Protein AF-A8N4V6-F1 (afdb_monomer)

Secondary structure (DSSP, 8-state):
------PPPEEPPPPPPPSB-S-TT-TT-BTTBPPBP-EE-TTTS--EESSHHHHHHHHHHHTTT---SEE-TTTSSPPP-HHHHHHHHHHHHHHHHHHHHS-HHHHTSTT--GGGSHHHHHHHH---GGGGG---PPTTTTTSTTHHHHHHHHHHHHHHHTPSSPPGGGTTHHHHHHHHHHH--PPTTSPP--HHHHHH-TTS--HHHHHHHHHHHHHHHHTS---HHHHHHHHHHHHHHHHHHHHTT--------

Sequence (257 aa):
MSTTSSSEPLVLPLPAQDTGCGYPLCPNEEEDEPVEAQFRCSVCKNESYCGLRCQKLDWKNHKWICSPLAIDSNTAFLKHDPEELEELTQVIRRWKEAFVKIPDSEKKKKGWKASSMPESQELLNFNIASGASYTRLPKDHTKRPFRLPITLIIRRFLSSMLLPPIPSALETVPDSICKLGEGARLPHGWGKMYGPKVVHKPADLSPGEYETVVDLIPIMFVEQDMEGELKEWGDRWLALSLARKMLWNDDGVVRGG

Structure (mmCIF, N/CA/C/O backbone):
data_AF-A8N4V6-F1
#
_entry.id   AF-A8N4V6-F1
#
loop_
_atom_site.group_PDB
_atom_site.id
_atom_site.type_symbol
_atom_site.label_atom_id
_atom_site.label_alt_id
_atom_site.label_comp_id
_atom_site.label_asym_id
_atom_site.label_entity_id
_atom_site.label_seq_id
_atom_site.pdbx_PDB_ins_code
_atom_site.Cartn_x
_atom_site.Cartn_y
_atom_site.Cartn_z
_atom_site.occupancy
_atom_site.B_iso_or_equiv
_atom_site.auth_seq_id
_atom_site.auth_comp_id
_atom_site.auth_asym_id
_atom_site.auth_atom_id
_atom_site.pdbx_PDB_model_num
ATOM 1 N N . MET A 1 1 ? -26.178 -0.703 -34.843 1.00 41.50 1 MET A N 1
ATOM 2 C CA . MET A 1 1 ? -24.824 -1.294 -34.821 1.00 41.50 1 MET A CA 1
ATOM 3 C C . MET A 1 1 ? -23.970 -0.402 -33.940 1.00 41.50 1 MET A C 1
ATOM 5 O O . MET A 1 1 ? -23.600 0.677 -34.377 1.00 4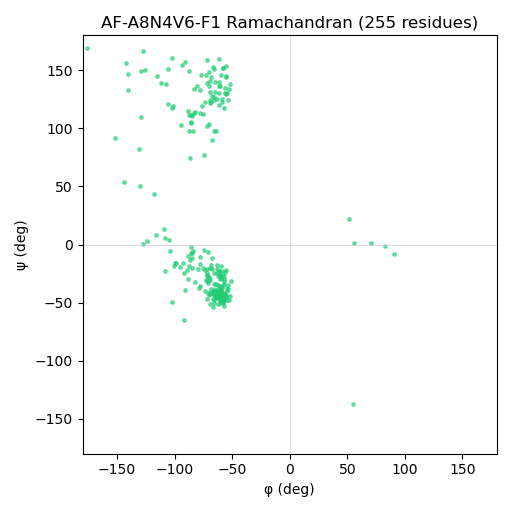1.50 1 MET A O 1
ATOM 9 N N . SER A 1 2 ? -23.776 -0.778 -32.676 1.00 42.09 2 SER A N 1
ATOM 10 C CA . SER A 1 2 ? -22.977 0.010 -31.732 1.00 42.09 2 SER A CA 1
ATOM 11 C C . SER A 1 2 ? -21.511 -0.364 -31.909 1.00 42.09 2 SER A C 1
ATOM 13 O O . SER A 1 2 ? -21.120 -1.491 -31.620 1.00 42.09 2 SER A O 1
ATOM 15 N N . THR A 1 3 ? -20.715 0.559 -32.436 1.00 39.59 3 THR A N 1
ATOM 16 C CA . THR A 1 3 ? -19.262 0.428 -32.535 1.00 39.59 3 THR A CA 1
ATOM 17 C C . THR A 1 3 ? -18.666 0.517 -31.133 1.00 39.59 3 THR A C 1
ATOM 19 O O . THR A 1 3 ? -18.584 1.601 -30.556 1.00 39.59 3 THR A O 1
ATOM 22 N N . THR A 1 4 ? -18.266 -0.617 -30.562 1.00 44.59 4 THR A N 1
ATOM 23 C CA . THR A 1 4 ? -17.396 -0.652 -29.384 1.00 44.59 4 THR A CA 1
ATOM 24 C C . THR A 1 4 ? -16.036 -0.097 -29.791 1.00 44.59 4 THR A C 1
ATOM 26 O O . THR A 1 4 ? -15.231 -0.791 -30.409 1.00 44.59 4 THR A O 1
ATOM 29 N N . SER A 1 5 ? -15.810 1.183 -29.498 1.00 49.81 5 SER A N 1
ATOM 30 C CA . SER A 1 5 ? -14.502 1.820 -29.608 1.00 49.81 5 SER A CA 1
ATOM 31 C C . SER A 1 5 ? -13.567 1.149 -28.604 1.00 49.81 5 SER A C 1
ATOM 33 O O . SER A 1 5 ? -13.604 1.460 -27.417 1.00 49.81 5 SER A O 1
ATOM 35 N N . SER A 1 6 ? -12.767 0.192 -29.072 1.00 50.81 6 SER A N 1
ATOM 36 C CA . SER A 1 6 ? -11.671 -0.394 -28.302 1.00 50.81 6 SER A CA 1
ATOM 37 C C . SER A 1 6 ? -10.611 0.686 -28.102 1.00 50.81 6 SER A C 1
ATOM 39 O O . SER A 1 6 ? -9.747 0.867 -28.955 1.00 50.81 6 SER A O 1
ATOM 41 N N . SER A 1 7 ? -10.711 1.453 -27.015 1.00 66.88 7 SER A N 1
ATOM 42 C CA . SER A 1 7 ? -9.657 2.384 -26.618 1.00 66.88 7 SER A CA 1
ATOM 43 C C . SER A 1 7 ? -8.388 1.586 -26.3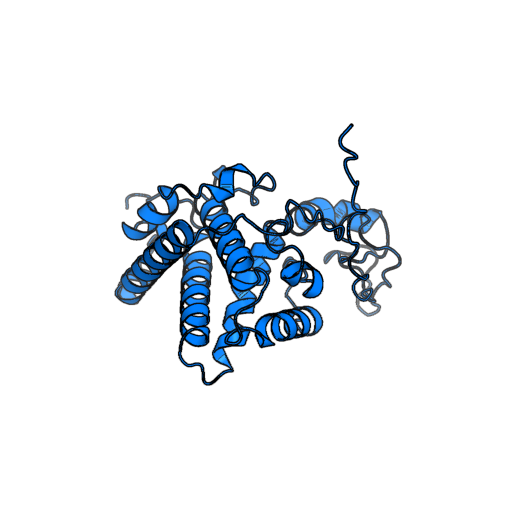35 1.00 66.88 7 SER A C 1
ATOM 45 O O . SER A 1 7 ? -8.396 0.695 -25.484 1.00 66.88 7 SER A O 1
ATOM 47 N N . GLU A 1 8 ? -7.325 1.878 -27.074 1.00 72.06 8 GLU A N 1
ATOM 48 C CA . GLU A 1 8 ? -6.008 1.280 -26.876 1.00 72.06 8 GLU A CA 1
ATOM 49 C C . GLU A 1 8 ? -5.539 1.517 -25.424 1.00 72.06 8 GLU A C 1
ATOM 51 O O . GLU A 1 8 ? -5.722 2.623 -24.902 1.00 72.06 8 GLU A O 1
ATOM 56 N N . PRO A 1 9 ? -5.004 0.495 -24.727 1.00 77.19 9 PRO A N 1
ATOM 57 C CA . PRO A 1 9 ? -4.611 0.634 -23.330 1.00 77.19 9 PRO A CA 1
ATOM 58 C C . PRO A 1 9 ? -3.467 1.641 -23.195 1.00 77.19 9 PRO A C 1
ATOM 60 O O . PRO A 1 9 ? -2.454 1.551 -23.890 1.00 77.19 9 PRO A O 1
ATOM 63 N N . LEU A 1 10 ? -3.610 2.586 -22.265 1.00 85.75 10 LEU A N 1
ATOM 64 C CA . LEU A 1 10 ? -2.569 3.564 -21.971 1.00 85.75 10 LEU A CA 1
ATOM 65 C C . LEU A 1 10 ? -1.350 2.841 -21.375 1.00 85.75 10 LEU A C 1
ATOM 67 O O . LEU A 1 10 ? -1.461 2.096 -20.399 1.00 85.75 10 LEU A O 1
ATOM 71 N N . VAL A 1 11 ? -0.172 3.065 -21.953 1.00 87.88 11 VAL A N 1
ATOM 72 C CA . VAL A 1 11 ? 1.089 2.507 -21.453 1.00 87.88 11 VAL A CA 1
ATOM 73 C C . VAL A 1 11 ? 1.883 3.620 -20.784 1.00 87.88 11 VAL A C 1
ATOM 75 O O . VAL A 1 11 ? 2.216 4.619 -21.416 1.00 87.88 11 VAL A O 1
ATOM 78 N N . LEU A 1 12 ? 2.183 3.443 -19.498 1.00 90.94 12 LEU A N 1
ATOM 79 C CA . LEU A 1 12 ? 3.029 4.376 -18.759 1.00 90.94 12 LEU A CA 1
ATOM 80 C C . LEU A 1 12 ? 4.462 4.382 -19.304 1.00 90.94 12 LEU A C 1
ATOM 82 O O . LEU A 1 12 ? 4.933 3.342 -19.784 1.00 90.94 12 LEU A O 1
ATOM 86 N N . PRO A 1 13 ? 5.183 5.512 -19.182 1.00 92.44 13 PRO A N 1
ATOM 87 C CA . PRO A 1 13 ? 6.606 5.536 -19.481 1.00 92.44 13 PRO A CA 1
ATOM 88 C C . PRO A 1 13 ? 7.353 4.484 -18.652 1.00 92.44 13 PRO A C 1
ATOM 90 O O . PRO A 1 13 ? 6.913 4.055 -17.583 1.00 92.44 13 PRO A O 1
ATOM 93 N N . LEU A 1 14 ? 8.489 4.024 -19.173 1.00 92.94 14 LEU A N 1
ATOM 94 C CA . LEU A 1 14 ? 9.316 3.078 -18.438 1.00 92.94 14 LEU A CA 1
ATOM 95 C C . LEU A 1 14 ? 10.004 3.799 -17.269 1.00 92.94 14 LEU A C 1
ATOM 97 O O . LEU A 1 14 ? 10.511 4.905 -17.467 1.00 92.94 14 LEU A O 1
ATOM 101 N N . PRO A 1 15 ? 10.089 3.176 -16.081 1.00 91.69 15 PRO A N 1
ATOM 102 C CA . PRO A 1 15 ? 10.919 3.696 -14.999 1.00 91.69 15 PRO A CA 1
ATOM 103 C C . PRO A 1 15 ? 12.390 3.728 -15.434 1.00 91.69 15 PRO A C 1
ATOM 105 O O . PRO A 1 15 ? 12.785 3.005 -16.357 1.00 91.69 15 PRO A O 1
ATOM 108 N N . ALA A 1 16 ? 13.223 4.528 -14.771 1.00 88.75 16 ALA A N 1
ATOM 109 C CA . ALA A 1 16 ? 14.669 4.473 -14.983 1.00 88.75 16 ALA A CA 1
ATOM 110 C C . ALA A 1 16 ? 15.189 3.039 -14.753 1.00 88.75 16 ALA A C 1
ATOM 112 O O . ALA A 1 16 ? 14.635 2.292 -13.948 1.00 88.75 16 ALA A O 1
ATOM 113 N N . GLN A 1 17 ? 16.194 2.619 -15.524 1.00 87.56 17 GLN A N 1
ATOM 114 C CA . GLN A 1 17 ? 16.820 1.315 -15.298 1.00 87.56 17 GLN A CA 1
ATOM 115 C C . GLN A 1 17 ? 17.767 1.445 -14.117 1.00 87.56 17 GLN A C 1
ATOM 117 O O . GLN A 1 17 ? 18.569 2.378 -14.091 1.00 87.56 17 GLN A O 1
ATOM 122 N N . ASP A 1 18 ? 17.702 0.510 -13.175 1.00 87.75 18 ASP A N 1
ATOM 123 C CA . ASP A 1 18 ? 18.726 0.448 -12.141 1.00 87.75 18 ASP A CA 1
ATOM 124 C C . ASP A 1 18 ? 20.047 0.024 -12.766 1.00 87.75 18 ASP A C 1
ATOM 126 O O . ASP A 1 18 ? 20.083 -0.814 -13.669 1.00 87.75 18 ASP A O 1
ATOM 130 N N . THR A 1 19 ? 21.140 0.573 -12.254 1.00 89.88 19 THR A N 1
ATOM 131 C CA . THR A 1 19 ? 22.476 0.169 -12.683 1.00 89.88 19 THR A CA 1
ATOM 132 C C . THR A 1 19 ? 22.844 -1.211 -12.144 1.00 89.88 19 THR A C 1
ATOM 134 O O . THR A 1 19 ? 23.550 -1.937 -12.826 1.00 89.88 19 THR A O 1
ATOM 137 N N . GLY A 1 20 ? 22.340 -1.610 -10.971 1.00 90.69 20 GLY A N 1
ATOM 138 C CA . GLY A 1 20 ? 22.669 -2.881 -10.318 1.00 90.69 20 GLY A CA 1
ATOM 139 C C . GLY A 1 20 ? 21.604 -3.972 -10.459 1.00 90.69 20 GLY A C 1
ATOM 140 O O . GLY A 1 20 ? 20.425 -3.706 -10.706 1.00 90.69 20 GLY A O 1
ATOM 141 N N . CYS A 1 21 ? 22.013 -5.226 -10.256 1.00 92.75 21 CYS A N 1
ATOM 142 C CA . CYS A 1 21 ? 21.097 -6.361 -10.163 1.00 92.75 21 CYS A CA 1
ATOM 143 C C . CYS A 1 21 ? 20.194 -6.265 -8.919 1.00 92.75 21 CYS A C 1
ATOM 145 O O . CYS A 1 21 ? 20.671 -6.259 -7.794 1.00 92.75 21 CYS A O 1
ATOM 147 N N . GLY A 1 22 ? 18.876 -6.300 -9.111 1.00 91.00 22 GLY A N 1
ATOM 148 C CA . GLY A 1 22 ? 17.879 -6.217 -8.040 1.00 91.00 22 GLY A CA 1
ATOM 149 C C . GLY A 1 22 ? 17.722 -7.478 -7.186 1.00 91.00 22 GLY A C 1
ATOM 150 O O . GLY A 1 22 ? 16.976 -7.459 -6.211 1.00 91.00 22 GLY A O 1
ATOM 151 N N . TYR A 1 23 ? 18.403 -8.584 -7.519 1.00 92.81 23 TYR A N 1
ATOM 152 C CA . TYR A 1 23 ? 18.405 -9.777 -6.666 1.00 92.81 23 TYR A CA 1
ATOM 153 C C . TYR A 1 23 ? 19.445 -9.620 -5.542 1.00 92.81 23 TYR A C 1
ATOM 155 O O . TYR A 1 23 ? 20.631 -9.658 -5.860 1.00 92.81 23 TYR A O 1
ATOM 163 N N . PRO A 1 24 ? 19.050 -9.543 -4.252 1.00 88.44 24 PRO A N 1
ATOM 164 C CA . PRO A 1 24 ? 19.969 -9.188 -3.157 1.00 88.44 24 PRO A CA 1
ATOM 165 C C . PRO A 1 24 ? 21.059 -10.222 -2.849 1.00 88.44 24 PRO A C 1
ATOM 167 O O . PRO A 1 24 ? 21.938 -9.968 -2.039 1.00 88.44 24 PRO A O 1
ATOM 170 N N . LEU A 1 25 ? 20.946 -11.429 -3.407 1.00 90.62 25 LEU A N 1
ATOM 171 C CA . LEU A 1 25 ? 21.927 -12.507 -3.258 1.00 90.62 25 LEU A CA 1
ATOM 172 C C . LEU A 1 25 ? 22.503 -12.856 -4.633 1.00 90.62 25 LEU A C 1
ATOM 174 O O . LEU A 1 25 ? 22.555 -14.029 -5.019 1.00 90.62 25 LEU A O 1
ATOM 178 N N . CYS A 1 26 ? 22.823 -11.827 -5.421 1.00 92.56 26 CYS A N 1
ATOM 179 C CA . CYS A 1 26 ? 23.315 -11.978 -6.778 1.00 92.56 26 CYS A CA 1
ATOM 180 C C . CYS A 1 26 ? 24.583 -12.853 -6.775 1.00 92.56 26 CYS A C 1
ATOM 182 O O . CYS A 1 26 ? 25.591 -12.467 -6.200 1.00 92.56 26 CYS A O 1
ATOM 18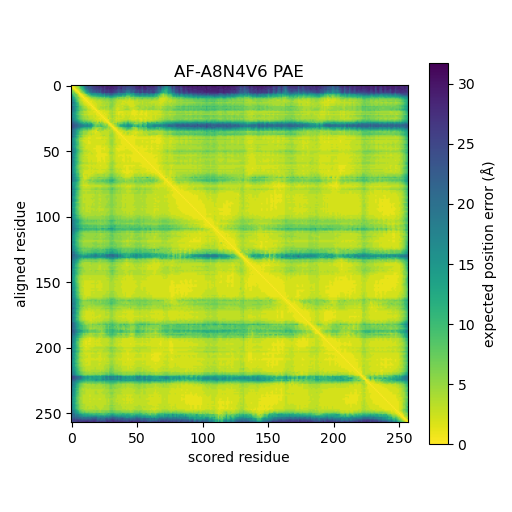4 N N . PRO A 1 27 ? 24.581 -14.029 -7.433 1.00 91.12 27 PRO A N 1
ATOM 185 C CA . PRO A 1 27 ? 25.732 -14.934 -7.420 1.00 91.12 27 PRO A CA 1
ATOM 186 C C . PRO A 1 27 ? 26.923 -14.415 -8.236 1.00 91.12 27 PRO A C 1
ATOM 188 O O . PRO A 1 27 ? 27.953 -15.077 -8.269 1.00 91.12 27 PRO A O 1
ATOM 191 N N . ASN A 1 28 ? 26.738 -13.304 -8.949 1.00 88.19 28 ASN A N 1
ATOM 192 C CA . ASN A 1 28 ? 27.765 -12.662 -9.756 1.00 88.19 28 ASN A CA 1
ATOM 193 C C . ASN A 1 28 ? 28.322 -11.407 -9.064 1.00 88.19 28 ASN A C 1
ATOM 195 O O . ASN A 1 28 ? 29.190 -10.766 -9.635 1.00 88.19 28 ASN A O 1
ATOM 199 N N . GLU A 1 29 ? 27.758 -11.003 -7.921 1.00 84.56 29 GLU A N 1
ATOM 200 C CA . GLU A 1 29 ? 28.219 -9.834 -7.172 1.00 84.56 29 GLU A CA 1
ATOM 201 C C . GLU A 1 29 ? 29.473 -10.222 -6.394 1.00 84.56 29 GLU A C 1
ATOM 203 O O . GLU A 1 29 ? 29.437 -11.101 -5.531 1.00 84.56 29 GLU A O 1
ATOM 208 N N . GLU A 1 30 ? 30.591 -9.619 -6.784 1.00 83.00 30 GLU A N 1
ATOM 209 C CA . GLU A 1 30 ? 31.878 -9.729 -6.104 1.00 83.00 30 GLU A CA 1
ATOM 210 C C . GLU A 1 30 ? 32.013 -8.553 -5.123 1.00 83.00 30 GLU A C 1
ATOM 212 O O . GLU A 1 30 ? 31.360 -7.525 -5.305 1.00 83.00 30 GLU A O 1
ATOM 217 N N . GLU A 1 31 ? 32.815 -8.705 -4.061 1.00 72.38 31 GLU A N 1
ATOM 218 C CA . GLU A 1 31 ? 32.799 -7.821 -2.876 1.00 72.38 31 GLU A CA 1
ATOM 219 C C . GLU A 1 31 ? 32.987 -6.317 -3.179 1.00 72.38 31 GLU A C 1
ATOM 221 O O . GLU A 1 31 ? 32.514 -5.497 -2.393 1.00 72.38 31 GLU A O 1
ATOM 226 N N . ASP A 1 32 ? 33.576 -5.952 -4.326 1.00 73.31 32 ASP A N 1
ATOM 227 C CA . ASP A 1 32 ? 33.896 -4.563 -4.689 1.00 73.31 32 ASP A CA 1
ATOM 228 C C . ASP A 1 32 ? 33.364 -4.096 -6.064 1.00 73.31 32 ASP A C 1
ATOM 230 O O . ASP A 1 32 ? 33.571 -2.936 -6.432 1.00 73.31 32 ASP A O 1
ATOM 234 N N . GLU A 1 33 ? 32.651 -4.937 -6.827 1.00 78.69 33 GLU A N 1
ATOM 235 C CA . GLU A 1 33 ? 32.154 -4.569 -8.165 1.00 78.69 33 GLU A CA 1
ATOM 236 C C . GLU A 1 33 ? 30.651 -4.858 -8.336 1.00 78.69 33 GLU A C 1
ATOM 238 O O . GLU A 1 33 ? 30.234 -6.019 -8.427 1.00 78.69 33 GLU A O 1
ATOM 243 N N . PRO A 1 34 ? 29.796 -3.815 -8.417 1.00 79.88 34 PRO A N 1
ATOM 244 C CA . PRO A 1 34 ? 28.372 -4.013 -8.635 1.00 79.88 34 PRO A CA 1
ATOM 245 C C . PRO A 1 34 ? 28.126 -4.563 -10.041 1.00 79.88 34 PRO A C 1
ATOM 247 O O . PRO A 1 34 ? 28.544 -3.985 -11.044 1.00 79.88 34 PRO A O 1
ATOM 250 N N . VAL A 1 35 ? 27.380 -5.663 -10.126 1.00 90.19 35 VAL A N 1
ATOM 251 C CA . VAL A 1 35 ? 27.038 -6.263 -11.420 1.00 90.19 35 VAL A CA 1
ATOM 252 C C . VAL A 1 35 ? 26.000 -5.416 -12.130 1.00 90.19 35 VAL A C 1
ATOM 254 O O . VAL A 1 35 ? 24.879 -5.250 -11.634 1.00 90.19 35 VAL A O 1
ATOM 257 N N . GLU A 1 36 ? 26.343 -4.974 -13.336 1.00 92.81 36 GLU A N 1
ATOM 258 C CA . GLU A 1 36 ? 25.434 -4.198 -14.163 1.00 92.81 36 GLU A CA 1
ATOM 259 C C . GLU A 1 36 ? 24.158 -4.982 -14.513 1.00 92.81 36 GLU A C 1
ATOM 261 O O . GLU A 1 36 ? 24.185 -6.128 -14.983 1.00 92.81 36 GLU A O 1
ATOM 266 N N . ALA A 1 37 ? 23.002 -4.357 -14.299 1.00 93.62 37 ALA A N 1
ATOM 267 C CA . ALA A 1 37 ? 21.728 -4.905 -14.732 1.00 93.62 37 ALA A CA 1
ATOM 268 C C . ALA A 1 37 ? 21.536 -4.734 -16.244 1.00 93.62 37 ALA A C 1
ATOM 270 O O . ALA A 1 37 ? 21.423 -3.627 -16.764 1.00 93.62 37 ALA A O 1
ATOM 271 N N . GLN A 1 38 ? 21.399 -5.858 -16.944 1.00 93.81 38 GLN A N 1
ATOM 272 C CA . GLN A 1 38 ? 21.221 -5.907 -18.398 1.00 93.81 38 GLN A CA 1
ATOM 273 C C . GLN A 1 38 ? 19.758 -6.111 -18.815 1.00 93.81 38 GLN A C 1
ATOM 275 O O . GLN A 1 38 ? 19.387 -5.853 -19.959 1.00 93.81 38 GLN A O 1
ATOM 280 N N . PHE A 1 39 ? 18.910 -6.582 -17.899 1.00 94.19 39 PHE A N 1
ATOM 281 C CA . PHE A 1 39 ? 17.537 -6.982 -18.188 1.00 94.19 39 PHE A CA 1
ATOM 282 C C . PHE A 1 39 ? 16.560 -6.330 -17.223 1.00 94.19 39 PHE A C 1
ATOM 284 O O . PHE A 1 39 ? 16.855 -6.145 -16.049 1.00 94.19 39 PHE A O 1
ATOM 291 N N . ARG A 1 40 ? 15.345 -6.072 -17.700 1.00 95.62 40 ARG A N 1
ATOM 292 C CA . ARG A 1 40 ? 14.211 -5.675 -16.861 1.00 95.62 40 ARG A CA 1
ATOM 293 C C . ARG A 1 40 ? 13.238 -6.828 -16.716 1.00 95.62 40 ARG A C 1
ATOM 295 O O . ARG A 1 40 ? 13.061 -7.617 -17.647 1.00 95.62 40 ARG A O 1
ATOM 302 N N . CYS A 1 41 ? 12.525 -6.872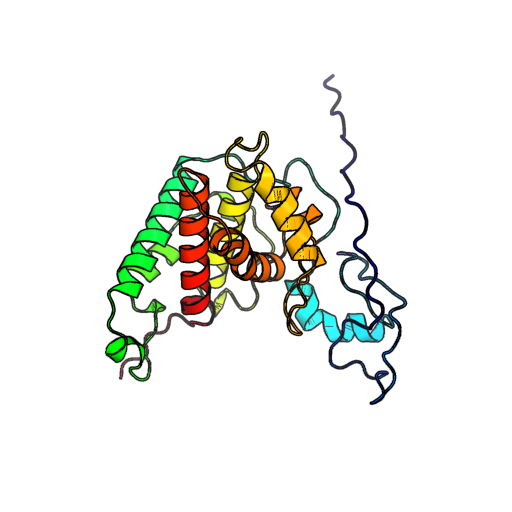 -15.595 1.00 96.12 41 CYS A N 1
ATOM 303 C CA . CYS A 1 41 ? 11.383 -7.762 -15.453 1.00 96.12 41 CYS A CA 1
ATOM 304 C C . CYS A 1 41 ? 10.403 -7.541 -16.612 1.00 96.12 41 CYS A C 1
ATOM 306 O O . CYS A 1 41 ? 9.931 -6.428 -16.844 1.00 96.12 41 CYS A O 1
ATOM 308 N N . SER A 1 42 ? 10.068 -8.604 -17.342 1.00 94.75 42 SER A N 1
ATOM 309 C CA . SER A 1 42 ? 9.208 -8.520 -18.525 1.00 94.75 42 SER A CA 1
ATOM 310 C C . SER A 1 42 ? 7.785 -8.042 -18.222 1.00 94.75 42 SER A C 1
ATOM 312 O O . SER A 1 42 ? 7.136 -7.532 -19.133 1.00 94.75 42 SER A O 1
ATOM 314 N N . VAL A 1 43 ? 7.331 -8.165 -16.970 1.00 94.75 43 VAL A N 1
ATOM 315 C CA . VAL A 1 43 ? 5.981 -7.797 -16.521 1.00 94.75 43 VAL A CA 1
ATOM 316 C C . VAL A 1 43 ? 5.931 -6.358 -16.008 1.00 94.75 43 VAL A C 1
ATOM 318 O O . VAL A 1 43 ? 5.257 -5.521 -16.602 1.00 94.75 43 VAL A O 1
ATOM 321 N N . CYS A 1 44 ? 6.632 -6.052 -14.911 1.00 94.94 44 CYS A N 1
ATOM 322 C CA . CYS A 1 44 ? 6.537 -4.735 -14.275 1.00 94.94 44 CYS A CA 1
ATOM 323 C C . CYS A 1 44 ? 7.502 -3.697 -14.847 1.00 94.94 44 CYS A C 1
ATOM 325 O O . CYS A 1 44 ? 7.313 -2.516 -14.590 1.00 94.94 44 CYS A O 1
ATOM 327 N N . LYS A 1 45 ? 8.557 -4.125 -15.558 1.00 95.06 45 LYS A N 1
ATOM 328 C CA . LYS A 1 45 ? 9.652 -3.284 -16.086 1.00 95.06 45 LYS A CA 1
ATOM 329 C C . LYS A 1 45 ? 10.398 -2.421 -15.052 1.00 95.06 45 LYS A C 1
ATOM 331 O O . LYS A 1 45 ? 11.314 -1.702 -15.446 1.00 95.06 45 LYS A O 1
ATOM 336 N N . ASN A 1 46 ? 10.020 -2.517 -13.776 1.00 92.94 46 ASN A N 1
ATOM 337 C CA . ASN A 1 46 ? 10.499 -1.699 -12.663 1.00 92.94 46 ASN A CA 1
ATOM 338 C C . ASN A 1 46 ? 11.647 -2.342 -11.879 1.00 92.94 46 ASN A C 1
ATOM 340 O O . ASN A 1 46 ? 12.344 -1.653 -11.156 1.00 92.94 46 ASN A O 1
ATOM 344 N N . GLU A 1 47 ? 11.829 -3.658 -12.003 1.00 93.56 47 GLU A N 1
ATOM 345 C CA . GLU A 1 47 ? 12.958 -4.362 -11.393 1.00 93.56 47 GLU A CA 1
ATOM 346 C C . GLU A 1 47 ? 13.961 -4.770 -12.467 1.00 93.56 47 GLU A C 1
ATOM 348 O O . GLU A 1 47 ? 13.561 -5.242 -13.543 1.00 93.56 47 GLU A O 1
ATOM 353 N N . SER A 1 48 ? 15.243 -4.598 -12.159 1.00 94.56 48 SER A N 1
ATOM 354 C CA . SER A 1 48 ? 16.354 -4.809 -13.087 1.00 94.56 48 SER A CA 1
ATOM 355 C C . SER A 1 48 ? 17.223 -5.976 -12.611 1.00 94.56 48 SER A C 1
ATOM 357 O O . SER A 1 48 ? 17.382 -6.200 -11.419 1.00 94.56 48 SER A O 1
ATOM 359 N N . TYR A 1 49 ? 17.778 -6.767 -13.524 1.00 95.19 49 TYR A N 1
ATOM 360 C CA . TYR A 1 49 ? 18.566 -7.960 -13.214 1.00 95.19 49 TYR A CA 1
ATOM 361 C C . TYR A 1 49 ? 19.759 -8.071 -14.163 1.00 95.19 49 TYR A C 1
ATOM 363 O O . TYR A 1 49 ? 19.645 -7.763 -15.350 1.00 95.19 49 TYR A O 1
ATOM 371 N N . CYS A 1 50 ? 20.884 -8.602 -13.682 1.00 95.75 50 CYS A N 1
ATOM 372 C CA . CYS A 1 50 ? 22.032 -8.921 -14.542 1.00 95.75 50 CYS A CA 1
ATOM 373 C C . CYS A 1 50 ? 21.754 -10.089 -15.506 1.00 95.75 50 CYS A C 1
ATOM 375 O O . CYS A 1 50 ? 22.438 -10.256 -16.508 1.00 95.75 50 CYS A O 1
ATOM 377 N N . GLY A 1 51 ? 20.721 -10.895 -15.240 1.00 95.50 51 GLY A N 1
ATOM 378 C CA . GLY A 1 51 ? 20.342 -12.008 -16.102 1.00 95.50 51 GLY A CA 1
ATOM 379 C C . GLY A 1 51 ? 19.081 -12.735 -15.652 1.00 95.50 51 GLY A C 1
ATOM 380 O O . GLY A 1 51 ? 18.598 -12.584 -14.527 1.00 95.50 51 GLY A O 1
ATOM 381 N N . LEU A 1 52 ? 18.580 -13.610 -16.528 1.00 95.75 52 LEU A N 1
ATOM 382 C CA . LEU A 1 52 ? 17.387 -14.427 -16.276 1.00 95.75 52 LEU A CA 1
ATOM 383 C C . LEU A 1 52 ? 17.537 -15.347 -15.049 1.00 95.75 52 LEU A C 1
ATOM 385 O O . LEU A 1 52 ? 16.548 -15.673 -14.393 1.00 95.75 52 LEU A O 1
ATOM 389 N N . ARG A 1 53 ? 18.767 -15.769 -14.719 1.00 96.25 53 ARG A N 1
ATOM 390 C CA . ARG A 1 53 ? 19.046 -16.573 -13.518 1.00 96.25 53 ARG A CA 1
ATOM 391 C C . ARG A 1 53 ? 18.647 -15.820 -12.246 1.00 96.25 53 ARG A C 1
ATOM 393 O O . ARG A 1 53 ? 17.903 -16.377 -11.444 1.00 96.25 53 ARG A O 1
ATOM 400 N N . CYS A 1 54 ? 19.078 -14.567 -12.093 1.00 96.50 54 CYS A N 1
ATOM 401 C CA . CYS A 1 54 ? 18.751 -13.738 -10.930 1.00 96.50 54 CYS A CA 1
ATOM 402 C C . CYS A 1 54 ? 17.255 -13.437 -10.850 1.00 96.50 54 CYS A C 1
ATOM 404 O O . CYS A 1 54 ? 16.666 -13.614 -9.789 1.00 96.50 54 CYS A O 1
ATOM 406 N N . GLN A 1 55 ? 16.610 -13.123 -11.978 1.00 96.00 55 GLN A N 1
ATOM 407 C CA . GLN A 1 55 ? 15.155 -12.939 -12.016 1.00 96.00 55 GLN A CA 1
ATOM 408 C C . GLN A 1 55 ? 14.400 -14.185 -11.514 1.00 96.00 55 GLN A C 1
ATOM 410 O O . GLN A 1 55 ? 13.452 -14.078 -10.737 1.00 96.00 55 GLN A O 1
ATOM 415 N N . LYS A 1 56 ? 14.815 -15.390 -11.934 1.00 96.44 56 LYS A N 1
ATOM 416 C CA . LYS A 1 56 ? 14.195 -16.652 -11.491 1.00 96.44 56 LYS A CA 1
ATOM 417 C C . LYS A 1 56 ? 14.411 -16.921 -10.001 1.00 96.44 56 LYS A C 1
ATOM 419 O O . LYS A 1 56 ? 13.495 -17.414 -9.344 1.00 96.44 56 LYS A O 1
ATOM 424 N N . LEU A 1 57 ? 15.604 -16.628 -9.481 1.00 95.62 57 LEU A N 1
ATOM 425 C CA . LEU A 1 57 ? 15.914 -16.781 -8.056 1.00 95.62 57 LEU A CA 1
ATOM 426 C C . LEU A 1 57 ? 15.087 -15.812 -7.203 1.00 95.62 57 LEU A C 1
ATOM 428 O O . LEU A 1 57 ? 14.515 -16.219 -6.189 1.00 95.62 57 LEU A O 1
ATOM 432 N N . ASP A 1 58 ? 14.953 -14.570 -7.664 1.00 95.31 58 ASP A N 1
ATOM 433 C CA . ASP A 1 58 ? 14.203 -13.522 -6.981 1.00 95.31 58 ASP A CA 1
ATOM 434 C C . ASP A 1 58 ? 12.678 -13.701 -7.076 1.00 95.31 58 ASP A C 1
ATOM 436 O O . ASP A 1 58 ? 11.933 -13.238 -6.214 1.00 95.31 58 ASP A O 1
ATOM 440 N N . TRP A 1 59 ? 12.178 -14.449 -8.068 1.00 95.38 59 TRP A N 1
ATOM 441 C CA . TRP A 1 59 ? 10.740 -14.606 -8.332 1.00 95.38 59 TRP A CA 1
ATOM 442 C C . TRP A 1 59 ? 9.902 -15.016 -7.111 1.00 95.38 59 TRP A C 1
ATOM 444 O O . TRP A 1 59 ? 8.742 -14.618 -6.987 1.00 95.38 59 TRP A O 1
ATOM 454 N N . LYS A 1 60 ? 10.476 -15.782 -6.171 1.00 92.88 60 LYS A N 1
ATOM 455 C CA . LYS A 1 60 ? 9.807 -16.167 -4.913 1.00 92.88 60 LYS A CA 1
ATOM 456 C C . LYS A 1 60 ? 9.338 -14.954 -4.095 1.00 92.88 60 LYS A C 1
ATOM 458 O O . LYS A 1 60 ? 8.308 -15.058 -3.420 1.00 92.88 60 LYS A O 1
ATOM 463 N N . ASN A 1 61 ? 10.071 -13.846 -4.184 1.00 92.12 61 ASN A N 1
ATOM 464 C CA . ASN A 1 61 ? 9.787 -12.570 -3.538 1.00 92.12 61 ASN A CA 1
ATOM 465 C C . ASN A 1 61 ? 9.183 -11.573 -4.534 1.00 92.12 61 ASN A C 1
ATOM 467 O O . ASN A 1 61 ? 8.105 -11.043 -4.269 1.00 92.12 61 ASN A O 1
ATOM 471 N N . HIS A 1 62 ? 9.805 -11.404 -5.707 1.00 94.19 62 HIS A N 1
ATOM 472 C CA . HIS A 1 62 ? 9.402 -10.411 -6.704 1.00 94.19 62 HIS A CA 1
ATOM 473 C C . HIS A 1 62 ? 7.933 -10.526 -7.119 1.00 94.19 62 HIS A C 1
ATOM 475 O O . HIS A 1 62 ? 7.256 -9.519 -7.288 1.00 94.19 62 HIS A O 1
ATOM 481 N N . LYS A 1 63 ? 7.386 -11.743 -7.227 1.00 94.62 63 LYS A N 1
ATOM 482 C CA . LYS A 1 63 ? 5.990 -11.949 -7.650 1.00 94.62 63 LYS A CA 1
ATOM 483 C C . LYS A 1 63 ? 4.949 -11.217 -6.792 1.00 94.62 63 LYS A C 1
ATOM 485 O O . LYS A 1 63 ? 3.850 -10.967 -7.273 1.00 94.62 63 LYS A O 1
ATOM 490 N N . TRP A 1 64 ? 5.276 -10.893 -5.538 1.00 94.69 64 TRP A N 1
ATOM 491 C CA . TRP A 1 64 ? 4.378 -10.180 -4.625 1.00 94.69 64 TRP A CA 1
ATOM 492 C C . TRP A 1 64 ? 4.437 -8.661 -4.788 1.00 94.69 64 TRP A C 1
ATOM 494 O O . TRP A 1 64 ? 3.485 -7.996 -4.400 1.00 94.69 64 TRP A O 1
ATOM 504 N N . ILE A 1 65 ? 5.514 -8.139 -5.380 1.00 93.75 65 ILE A N 1
ATOM 505 C CA . ILE A 1 65 ? 5.741 -6.715 -5.684 1.00 93.75 65 ILE A CA 1
ATOM 506 C C . ILE A 1 65 ? 5.650 -6.428 -7.197 1.00 93.75 65 ILE A C 1
ATOM 508 O O . ILE A 1 65 ? 5.952 -5.332 -7.663 1.00 93.75 65 ILE A O 1
ATOM 512 N N . CYS A 1 66 ? 5.277 -7.432 -7.995 1.00 94.75 66 CYS A N 1
ATOM 513 C CA . CYS A 1 66 ? 5.247 -7.358 -9.447 1.00 94.75 66 CYS A CA 1
ATOM 514 C C . CYS A 1 66 ? 3.817 -7.151 -9.950 1.00 94.75 66 CYS A C 1
ATOM 516 O O . CYS A 1 66 ? 2.951 -8.017 -9.792 1.00 94.75 66 CYS A O 1
ATOM 518 N N . SER A 1 67 ? 3.578 -6.036 -10.637 1.00 94.06 67 SER A N 1
ATOM 519 C CA . SER A 1 67 ? 2.368 -5.856 -11.443 1.00 94.06 67 SER A CA 1
ATOM 520 C C . SER A 1 67 ? 2.659 -5.087 -12.747 1.00 94.06 67 SER A C 1
ATOM 522 O O . SER A 1 67 ? 3.667 -4.377 -12.815 1.00 94.06 67 SER A O 1
ATOM 524 N N . PRO A 1 68 ? 1.840 -5.243 -13.806 1.00 93.62 68 PRO A N 1
ATOM 525 C CA . PRO A 1 68 ? 2.102 -4.648 -15.123 1.00 93.62 68 PRO A CA 1
ATOM 526 C C . PRO A 1 68 ? 2.039 -3.113 -15.143 1.00 93.62 68 PRO A C 1
ATOM 528 O O . PRO A 1 68 ? 1.275 -2.517 -14.381 1.00 93.62 68 PRO A O 1
ATOM 531 N N . LEU A 1 69 ? 2.779 -2.484 -16.068 1.00 93.00 69 LEU A N 1
ATOM 532 C CA . LEU A 1 69 ? 2.692 -1.036 -16.346 1.00 93.00 69 LEU A CA 1
ATOM 533 C C . LEU A 1 69 ? 1.513 -0.636 -17.236 1.00 93.00 69 LEU A C 1
ATOM 535 O O . LEU A 1 69 ? 1.121 0.526 -17.223 1.00 93.00 69 LEU A O 1
ATOM 539 N N . ALA A 1 70 ? 0.963 -1.575 -18.009 1.00 92.25 70 ALA A N 1
ATOM 540 C CA . ALA A 1 70 ? -0.207 -1.305 -18.833 1.00 92.25 70 ALA A CA 1
ATOM 541 C C . ALA A 1 70 ? -1.391 -0.886 -17.948 1.00 92.25 70 ALA A C 1
ATOM 543 O O . ALA A 1 70 ? -1.637 -1.489 -16.891 1.00 92.25 70 ALA A O 1
ATOM 544 N N . ILE A 1 71 ? -2.100 0.152 -18.384 1.00 87.44 71 ILE A N 1
ATOM 545 C CA . ILE A 1 71 ? -3.296 0.666 -17.732 1.00 87.44 71 ILE A CA 1
ATOM 546 C C . ILE A 1 71 ? -4.504 0.179 -18.523 1.00 87.44 71 ILE A C 1
ATOM 548 O O . ILE A 1 71 ? -4.691 0.536 -19.686 1.00 87.44 71 ILE A O 1
ATOM 552 N N . ASP A 1 72 ? -5.343 -0.608 -17.861 1.00 88.25 72 ASP A N 1
ATOM 553 C CA . ASP A 1 72 ? -6.727 -0.784 -18.280 1.00 88.25 72 ASP A CA 1
ATOM 554 C C . ASP A 1 72 ? -7.547 0.327 -17.622 1.00 88.25 72 ASP A C 1
ATOM 556 O O . ASP A 1 72 ? -7.697 0.365 -16.398 1.00 88.25 72 ASP A O 1
ATOM 560 N N . SER A 1 73 ? -8.041 1.263 -18.430 1.00 83.88 73 SER A N 1
ATOM 561 C CA . SER A 1 73 ? -8.811 2.416 -17.958 1.00 83.88 73 SER A CA 1
ATOM 562 C C . SER A 1 73 ? -10.078 2.011 -17.201 1.00 83.88 73 SER A C 1
ATOM 564 O O . SER A 1 73 ? -10.506 2.744 -16.312 1.00 83.88 73 SER A O 1
ATOM 566 N N . ASN A 1 74 ? -10.640 0.830 -17.478 1.00 85.69 74 ASN A N 1
ATOM 567 C CA . ASN A 1 74 ? -11.839 0.329 -16.803 1.00 85.69 74 ASN A CA 1
ATOM 568 C C . ASN A 1 74 ? -11.559 -0.182 -15.385 1.00 85.69 74 ASN A C 1
ATOM 570 O O . ASN A 1 74 ? -12.483 -0.294 -14.581 1.00 85.69 74 ASN A O 1
ATOM 574 N N . THR A 1 75 ? -10.302 -0.513 -15.074 1.00 87.88 75 THR A N 1
ATOM 575 C CA . THR A 1 75 ? -9.904 -1.083 -13.777 1.00 87.88 75 THR A CA 1
ATOM 576 C C . THR A 1 75 ? -8.813 -0.280 -13.076 1.00 87.88 75 THR A C 1
ATOM 578 O O . THR A 1 75 ? -8.333 -0.697 -12.023 1.00 87.88 75 THR A O 1
ATOM 581 N N . ALA A 1 76 ? -8.395 0.849 -13.651 1.00 91.62 76 ALA A N 1
ATOM 582 C CA . ALA A 1 76 ? -7.373 1.731 -13.098 1.00 91.62 76 ALA A CA 1
ATOM 583 C C . ALA A 1 76 ? -7.774 2.286 -11.723 1.00 91.62 76 ALA A C 1
ATOM 585 O O . ALA A 1 76 ? -6.938 2.390 -10.823 1.00 91.62 76 ALA A O 1
ATOM 586 N N . PHE A 1 77 ? -9.068 2.567 -11.554 1.00 94.50 77 PHE A N 1
ATOM 587 C CA . PHE A 1 77 ? -9.672 3.086 -10.334 1.00 94.50 77 PHE A CA 1
ATOM 588 C C . PHE A 1 77 ? -10.827 2.195 -9.888 1.00 94.50 77 PHE A C 1
ATOM 590 O O . PHE A 1 77 ? -11.526 1.585 -10.698 1.00 94.50 77 PHE A O 1
ATOM 597 N N . LEU A 1 78 ? -11.058 2.148 -8.579 1.00 94.12 78 LEU A N 1
ATOM 598 C CA . LEU A 1 78 ? -12.305 1.622 -8.046 1.00 94.12 78 LEU A CA 1
ATOM 599 C C . LEU A 1 78 ? -13.462 2.577 -8.347 1.00 94.12 78 LEU A C 1
ATOM 601 O O . LEU A 1 78 ? -13.287 3.795 -8.348 1.00 94.12 78 LEU A O 1
ATOM 605 N N . LYS A 1 79 ? -14.665 2.021 -8.531 1.00 92.12 79 LYS A N 1
ATOM 606 C CA . LYS A 1 79 ? -15.894 2.815 -8.632 1.00 92.12 79 LYS A CA 1
ATOM 607 C C . LYS A 1 79 ? -16.021 3.716 -7.402 1.00 92.12 79 LYS A C 1
ATOM 609 O O . LYS A 1 79 ? -15.910 3.214 -6.285 1.00 92.12 79 LYS A O 1
ATOM 614 N N . HIS A 1 80 ? -16.271 5.007 -7.610 1.00 90.81 80 HIS A N 1
ATOM 615 C CA . HIS A 1 80 ? -16.475 5.954 -6.518 1.00 90.81 80 HIS A CA 1
ATOM 616 C C . HIS A 1 80 ? -17.594 5.486 -5.582 1.00 90.81 80 HIS A C 1
ATOM 618 O O . HIS A 1 80 ? -18.679 5.122 -6.041 1.00 90.81 80 HIS A O 1
ATOM 624 N N . ASP A 1 81 ? -17.295 5.478 -4.288 1.00 93.62 81 ASP A N 1
ATOM 625 C CA . ASP A 1 81 ? -18.194 5.035 -3.229 1.00 93.62 81 ASP A CA 1
ATOM 626 C C . ASP A 1 81 ? -17.835 5.794 -1.939 1.00 93.62 81 ASP A C 1
ATOM 628 O O . ASP A 1 81 ? -16.895 5.406 -1.233 1.00 93.62 81 ASP A O 1
ATOM 632 N N . PRO A 1 82 ? -18.477 6.947 -1.692 1.00 93.31 82 PRO A N 1
ATOM 633 C CA . PRO A 1 82 ? -18.156 7.790 -0.547 1.00 93.31 82 PRO A CA 1
ATOM 634 C C . PRO A 1 82 ? -18.633 7.178 0.776 1.00 93.31 82 PRO A C 1
ATOM 636 O O . PRO A 1 82 ? -18.011 7.429 1.803 1.00 93.31 82 PRO A O 1
ATOM 639 N N . GLU A 1 83 ? -19.683 6.351 0.752 1.00 94.69 83 GLU A N 1
ATOM 640 C CA . GLU A 1 83 ? -20.201 5.663 1.938 1.00 94.69 83 GLU A CA 1
ATOM 641 C C . GLU A 1 83 ? -19.208 4.594 2.409 1.00 94.69 83 GLU A C 1
ATOM 643 O O . GLU A 1 83 ? -18.765 4.651 3.555 1.00 94.69 83 GLU A O 1
ATOM 648 N N . GLU A 1 84 ? -18.739 3.706 1.515 1.00 93.88 84 GLU A N 1
ATOM 649 C CA . GLU A 1 84 ? -17.704 2.719 1.876 1.00 93.88 84 GLU A CA 1
ATOM 650 C C . GLU A 1 84 ? -16.411 3.418 2.337 1.00 93.88 84 GLU A C 1
ATOM 652 O O . GLU A 1 84 ? -15.757 2.975 3.283 1.00 93.88 84 GLU A O 1
ATOM 657 N N . LEU A 1 85 ? -16.026 4.529 1.692 1.00 94.50 85 LEU A N 1
ATOM 658 C CA . LEU A 1 85 ? -14.838 5.296 2.083 1.00 94.50 85 LEU A CA 1
ATOM 659 C C . LEU A 1 85 ? -14.959 5.868 3.502 1.00 94.50 85 LEU A C 1
ATOM 661 O O . LEU A 1 85 ? -13.988 5.822 4.268 1.00 94.50 85 LEU A O 1
ATOM 665 N N . GLU A 1 86 ? -16.118 6.427 3.842 1.00 95.75 86 GLU A N 1
ATOM 666 C CA . GLU A 1 86 ? -16.354 7.002 5.161 1.00 95.75 86 GLU A CA 1
ATOM 667 C C . GLU A 1 86 ? -16.427 5.912 6.231 1.00 95.75 86 GLU A C 1
ATOM 669 O O . GLU A 1 86 ? -15.765 6.020 7.263 1.00 95.75 86 GLU A O 1
ATOM 674 N N . GLU A 1 87 ? -17.115 4.802 5.968 1.00 95.06 87 GLU A N 1
ATOM 675 C CA . GLU A 1 87 ? -17.149 3.665 6.889 1.00 95.06 87 GLU A CA 1
ATOM 676 C C . GLU A 1 87 ? -15.745 3.117 7.180 1.00 95.06 87 GLU A C 1
ATOM 678 O O . GLU A 1 87 ? -15.367 2.955 8.344 1.00 95.06 87 GLU A O 1
ATOM 683 N N . LEU A 1 88 ? -14.926 2.914 6.142 1.00 95.88 88 LEU A N 1
ATOM 684 C CA . LEU A 1 88 ? -13.536 2.477 6.292 1.00 95.88 88 LEU A CA 1
ATOM 685 C C . LEU A 1 88 ? -12.683 3.482 7.070 1.00 95.88 88 LEU A C 1
ATOM 687 O O . LEU A 1 88 ? -11.855 3.093 7.900 1.00 95.88 88 LEU A O 1
ATOM 691 N N . THR A 1 89 ? -12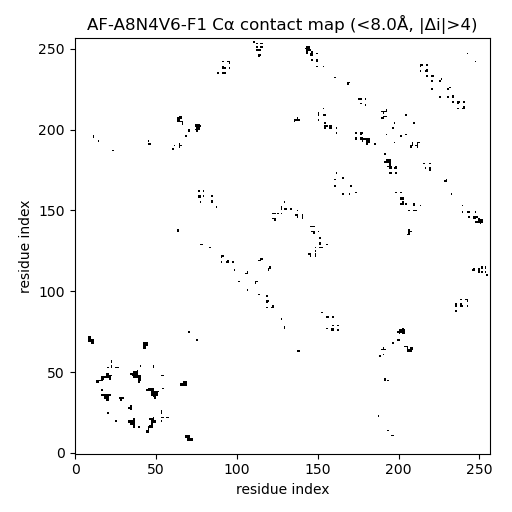.899 4.776 6.827 1.00 96.38 89 THR A N 1
ATOM 692 C CA . THR A 1 89 ? -12.258 5.856 7.585 1.00 96.38 89 THR A CA 1
ATOM 693 C C . THR A 1 89 ? -12.594 5.742 9.066 1.00 96.38 89 THR A C 1
ATOM 695 O O . THR A 1 89 ? -11.701 5.814 9.912 1.00 96.38 89 THR A O 1
ATOM 698 N N . GLN A 1 90 ? -13.864 5.527 9.395 1.00 96.88 90 GLN A N 1
ATOM 699 C CA . GLN A 1 90 ? -14.316 5.435 10.776 1.00 96.88 90 GLN A CA 1
ATOM 700 C C . GLN A 1 90 ? -13.799 4.170 11.471 1.00 96.88 90 GLN A C 1
ATOM 702 O O . GLN A 1 90 ? -13.339 4.256 12.610 1.00 96.88 90 GLN A O 1
ATOM 707 N N . VAL A 1 91 ? -13.785 3.018 10.789 1.00 96.44 91 VAL A N 1
ATOM 708 C CA . VAL A 1 91 ? -13.206 1.774 11.330 1.00 96.44 91 VAL A CA 1
ATOM 709 C C . VAL A 1 91 ? -11.727 1.971 11.677 1.00 96.44 91 VAL A C 1
ATOM 711 O O . VAL A 1 91 ? -11.304 1.656 12.792 1.00 96.44 91 VAL A O 1
ATOM 714 N N . ILE A 1 92 ? -10.928 2.542 10.767 1.00 97.75 92 ILE A N 1
ATOM 715 C CA . ILE A 1 92 ? -9.488 2.701 11.010 1.00 97.75 92 ILE A CA 1
ATOM 716 C C . ILE A 1 92 ? -9.186 3.768 12.074 1.00 97.75 92 ILE A C 1
ATOM 718 O O . ILE A 1 92 ? -8.232 3.621 12.844 1.00 97.75 92 ILE A O 1
ATOM 722 N N . ARG A 1 93 ? -10.010 4.824 12.159 1.00 97.00 93 ARG A N 1
ATOM 723 C CA . ARG A 1 93 ? -9.913 5.853 13.206 1.00 97.00 93 ARG A CA 1
ATOM 724 C C . ARG A 1 93 ? -10.221 5.273 14.582 1.00 97.00 93 ARG A C 1
ATOM 726 O O . ARG A 1 93 ? -9.383 5.412 15.471 1.00 97.00 93 ARG A O 1
ATOM 733 N N . ARG A 1 94 ? -11.342 4.556 14.741 1.00 97.38 94 ARG A N 1
ATOM 734 C CA . ARG A 1 94 ? -11.689 3.876 16.003 1.00 97.38 94 ARG A CA 1
ATOM 735 C C . ARG A 1 94 ? -10.588 2.920 16.444 1.00 97.38 94 ARG A C 1
ATOM 737 O O . ARG A 1 94 ? -10.170 2.963 17.599 1.00 97.38 94 ARG A O 1
ATOM 744 N N . TRP A 1 95 ? -10.053 2.128 15.512 1.00 97.88 95 TRP A N 1
ATOM 745 C CA . TRP A 1 95 ? -8.930 1.238 15.795 1.00 97.88 95 TRP A CA 1
ATOM 746 C C . TRP A 1 95 ? -7.699 2.000 16.314 1.00 97.88 95 TRP A C 1
ATOM 748 O O . TRP A 1 95 ? -7.150 1.645 17.361 1.00 97.88 95 TRP A O 1
ATOM 758 N N . LYS A 1 96 ? -7.284 3.080 15.630 1.00 97.88 96 LYS A N 1
ATOM 759 C CA . LYS A 1 96 ? -6.148 3.919 16.056 1.00 97.88 96 LYS A CA 1
ATOM 760 C C . LYS A 1 96 ? -6.396 4.505 17.443 1.00 97.88 96 LYS A C 1
ATOM 762 O O . LYS A 1 96 ? -5.515 4.425 18.295 1.00 97.88 96 LYS A O 1
ATOM 767 N N . GLU A 1 97 ? -7.570 5.086 17.673 1.00 97.69 97 GLU A N 1
ATOM 768 C CA . GLU A 1 97 ? -7.947 5.704 18.947 1.00 97.69 97 GLU A CA 1
ATOM 769 C C . GLU A 1 97 ? -7.932 4.708 20.108 1.00 97.69 97 GLU A C 1
ATOM 771 O O . GLU A 1 97 ? -7.416 5.018 21.184 1.00 97.69 97 GLU A O 1
ATOM 776 N N . ALA A 1 98 ? -8.460 3.503 19.898 1.00 97.44 98 ALA A N 1
ATOM 777 C CA . ALA A 1 98 ? -8.395 2.435 20.883 1.00 97.44 98 ALA A CA 1
ATOM 778 C C . ALA A 1 98 ? -6.939 2.031 21.153 1.00 97.44 98 ALA A C 1
ATOM 780 O O . ALA A 1 98 ? -6.513 1.973 22.306 1.00 97.44 98 ALA A O 1
ATOM 781 N N . PHE A 1 99 ? -6.133 1.851 20.103 1.00 97.00 99 PHE A N 1
ATOM 782 C CA . PHE A 1 99 ? -4.735 1.444 20.228 1.00 97.00 99 PHE A CA 1
ATOM 783 C C . PHE A 1 99 ? -3.877 2.469 20.988 1.00 97.00 99 PHE A C 1
ATOM 785 O O . PHE A 1 99 ? -3.038 2.094 21.814 1.00 97.00 99 PHE A O 1
ATOM 792 N N . VAL A 1 100 ? -4.062 3.771 20.743 1.00 96.88 100 VAL A N 1
ATOM 793 C CA . VAL A 1 100 ? -3.286 4.813 21.441 1.00 96.88 100 VAL A CA 1
ATOM 794 C C . VAL A 1 100 ? -3.663 4.936 22.917 1.00 96.88 100 VAL A C 1
ATOM 796 O O . VAL A 1 100 ? -2.796 5.269 23.720 1.00 96.88 100 VAL A O 1
ATOM 799 N N . LYS A 1 101 ? -4.907 4.607 23.295 1.00 97.12 101 LYS A N 1
ATOM 800 C CA . LYS A 1 101 ? -5.364 4.601 24.696 1.00 97.12 101 LYS A CA 1
ATOM 801 C C . LYS A 1 101 ? -4.780 3.447 25.514 1.00 97.12 101 LYS A C 1
ATOM 803 O O . LYS A 1 101 ? -4.748 3.534 26.740 1.00 97.12 101 LYS A O 1
ATOM 808 N N . ILE A 1 102 ? -4.311 2.378 24.867 1.00 95.88 102 ILE A N 1
ATOM 809 C CA . ILE A 1 102 ? -3.683 1.250 25.561 1.00 95.88 102 ILE A CA 1
ATOM 810 C C . ILE A 1 102 ? -2.322 1.698 26.129 1.00 95.88 102 ILE A C 1
ATOM 812 O O . ILE A 1 102 ? -1.460 2.135 25.355 1.00 95.88 102 ILE A O 1
ATOM 816 N N . PRO A 1 103 ? -2.080 1.552 27.446 1.00 96.12 103 PRO A N 1
ATOM 817 C CA . PRO A 1 103 ? -0.804 1.910 28.055 1.00 96.12 103 PRO A CA 1
ATOM 818 C C . PRO A 1 103 ? 0.373 1.125 27.466 1.00 96.12 103 PRO A C 1
ATOM 820 O O . PRO A 1 103 ? 0.263 -0.068 27.177 1.00 96.12 103 PRO A O 1
ATOM 823 N N . ASP A 1 104 ? 1.545 1.753 27.367 1.00 94.19 104 ASP A N 1
ATOM 824 C CA . ASP A 1 104 ? 2.754 1.087 26.859 1.00 94.19 104 ASP A CA 1
ATOM 825 C C . ASP A 1 104 ? 3.180 -0.119 27.704 1.00 94.19 104 ASP A C 1
ATOM 827 O O . ASP A 1 104 ? 3.755 -1.072 27.179 1.00 94.19 104 ASP A O 1
ATOM 831 N N . SER A 1 105 ? 2.888 -0.102 29.008 1.00 94.56 105 SER A N 1
ATOM 832 C CA . SER A 1 105 ? 3.113 -1.247 29.896 1.00 94.56 105 SER A CA 1
ATOM 833 C C . SER A 1 105 ? 2.295 -2.470 29.477 1.00 94.56 105 SER A C 1
ATOM 835 O O . SER A 1 105 ? 2.799 -3.588 29.557 1.00 94.56 105 SER A O 1
ATOM 837 N N . GLU A 1 106 ? 1.075 -2.263 28.974 1.00 92.50 106 GLU A N 1
ATOM 838 C CA . GLU A 1 106 ? 0.206 -3.323 28.462 1.00 92.50 106 GLU A CA 1
ATOM 839 C C . GLU A 1 106 ? 0.733 -3.862 27.129 1.00 92.50 106 GLU A C 1
ATOM 841 O O . GLU A 1 106 ? 0.897 -5.070 26.972 1.00 92.50 106 GLU A O 1
ATOM 846 N N . LYS A 1 107 ? 1.102 -2.963 26.204 1.00 90.12 107 LYS A N 1
ATOM 847 C CA . LYS A 1 107 ? 1.655 -3.316 24.881 1.00 90.12 107 LYS A CA 1
ATOM 848 C C . LYS A 1 107 ? 2.947 -4.130 24.973 1.00 90.12 107 LYS A C 1
ATOM 850 O O . LYS A 1 107 ? 3.254 -4.910 24.076 1.00 90.12 107 LYS A O 1
ATOM 855 N N . LYS A 1 108 ? 3.717 -3.937 26.048 1.00 90.75 108 LYS A N 1
ATOM 856 C CA . LYS A 1 108 ? 4.980 -4.642 26.313 1.00 90.75 108 LYS A CA 1
ATOM 857 C C . LYS A 1 108 ? 4.792 -5.997 27.000 1.00 90.75 108 LYS A C 1
ATOM 859 O O . LYS A 1 108 ? 5.777 -6.724 27.150 1.00 90.75 108 LYS A O 1
ATOM 864 N N . LYS A 1 109 ? 3.576 -6.365 27.424 1.00 91.62 109 LYS A N 1
ATOM 865 C CA . LYS A 1 109 ? 3.335 -7.686 28.017 1.00 91.62 109 LYS A CA 1
ATOM 866 C C . LYS A 1 109 ? 3.644 -8.781 27.002 1.00 91.62 109 LYS A C 1
ATOM 868 O O . LYS A 1 109 ? 3.269 -8.714 25.831 1.00 91.62 109 LYS A O 1
ATOM 873 N N . LYS A 1 110 ? 4.327 -9.829 27.464 1.00 88.50 110 LYS A N 1
ATOM 874 C CA . LYS A 1 110 ? 4.674 -10.983 26.632 1.00 88.50 110 LYS A CA 1
ATOM 875 C C . LYS A 1 110 ? 3.399 -11.614 26.068 1.00 88.50 110 LYS A C 1
ATOM 877 O O . LYS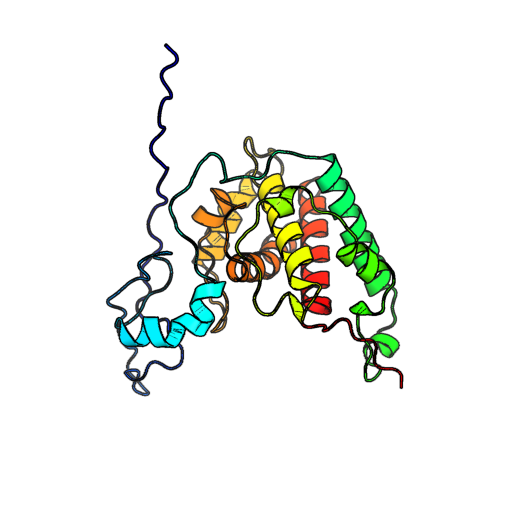 A 1 110 ? 2.511 -11.987 26.825 1.00 88.50 110 LYS A O 1
ATOM 882 N N . GLY A 1 111 ? 3.341 -11.762 24.747 1.00 85.50 111 GLY A N 1
ATOM 883 C CA . GLY A 1 111 ? 2.198 -12.364 24.058 1.00 85.50 111 GLY A CA 1
ATOM 884 C C . GLY A 1 111 ? 1.030 -11.412 23.799 1.00 85.50 111 GLY A C 1
ATOM 885 O O . GLY A 1 111 ? 0.066 -11.841 23.168 1.00 85.50 111 GLY A O 1
ATOM 886 N N . TRP A 1 112 ? 1.118 -10.143 24.219 1.00 89.56 112 TRP A N 1
ATOM 887 C CA . TRP A 1 112 ? 0.146 -9.134 23.813 1.00 89.56 112 TRP A CA 1
ATOM 888 C C . TRP A 1 112 ? 0.170 -8.955 22.292 1.00 89.56 112 TRP A C 1
ATOM 890 O O . TRP A 1 112 ? 1.228 -8.980 21.657 1.00 89.56 112 TRP A O 1
ATOM 900 N N . LYS A 1 113 ? -1.018 -8.799 21.712 1.00 92.25 113 LYS A N 1
ATOM 901 C CA . LYS A 1 113 ? -1.245 -8.743 20.272 1.00 92.25 113 LYS A CA 1
ATOM 902 C C . LYS A 1 113 ? -2.293 -7.692 19.970 1.00 92.25 113 LYS A C 1
ATOM 904 O O . LYS A 1 113 ? -3.357 -7.711 20.573 1.00 92.25 113 LYS A O 1
ATOM 909 N N . ALA A 1 114 ? -2.038 -6.829 18.993 1.00 94.06 114 ALA A N 1
ATOM 910 C CA . ALA A 1 114 ? -3.035 -5.846 18.579 1.00 94.06 114 ALA A CA 1
ATOM 911 C C . ALA A 1 114 ? -4.307 -6.520 18.031 1.00 94.06 114 ALA A C 1
ATOM 913 O O . ALA A 1 114 ? -5.400 -5.973 18.164 1.00 94.06 114 ALA A O 1
ATOM 914 N N . SER A 1 115 ? -4.200 -7.735 17.481 1.00 94.44 115 SER A N 1
ATOM 915 C CA . SER A 1 115 ? -5.361 -8.509 17.026 1.00 94.44 115 SER A CA 1
ATOM 916 C C . SER A 1 115 ? -6.351 -8.903 18.130 1.00 94.44 115 SER A C 1
ATOM 918 O O . SER A 1 115 ? -7.491 -9.230 17.805 1.00 94.44 115 SER A O 1
ATOM 920 N N . SER A 1 116 ? -5.963 -8.854 19.413 1.00 92.06 116 SER A N 1
ATOM 921 C CA . SER A 1 116 ? -6.873 -9.162 20.526 1.00 92.06 116 SER A CA 1
ATOM 922 C C . SER A 1 116 ? -7.845 -8.027 20.857 1.00 92.06 116 SER A C 1
ATOM 924 O O . SER A 1 116 ? -8.776 -8.235 21.634 1.00 92.06 116 SER A O 1
ATOM 926 N N . MET A 1 117 ? -7.647 -6.835 20.288 1.00 94.38 117 MET A N 1
ATOM 927 C CA . MET A 1 117 ? -8.556 -5.704 20.467 1.00 94.38 117 MET A CA 1
ATOM 928 C C . MET A 1 117 ? -9.901 -5.960 19.758 1.00 94.38 117 MET A C 1
ATOM 930 O O . MET A 1 117 ? -9.894 -6.458 18.627 1.00 94.38 117 MET A O 1
ATOM 934 N N . PRO A 1 118 ? -11.048 -5.576 20.352 1.00 94.12 118 PRO A N 1
ATOM 935 C CA . PRO A 1 118 ? -12.350 -5.644 19.684 1.00 94.12 118 PRO A CA 1
ATOM 936 C C . PRO A 1 118 ? -12.381 -4.900 18.343 1.00 94.12 118 PRO A C 1
ATOM 938 O O . PRO A 1 118 ? -12.889 -5.423 17.356 1.00 94.12 118 PRO A O 1
ATOM 941 N N . GLU A 1 119 ? -11.746 -3.731 18.270 1.00 96.31 119 GLU A N 1
ATOM 942 C CA . GLU A 1 119 ? -11.675 -2.901 17.064 1.00 96.31 119 GLU A CA 1
ATOM 943 C C . GLU A 1 119 ? -10.877 -3.585 15.944 1.00 96.31 119 GLU A C 1
ATOM 945 O O . GLU A 1 119 ? -11.090 -3.324 14.762 1.00 96.31 119 GLU A O 1
ATOM 950 N N . SER A 1 120 ? -9.964 -4.501 16.287 1.00 96.06 120 SER A N 1
ATOM 951 C CA . SER A 1 120 ? -9.285 -5.329 15.287 1.00 96.06 120 SER A CA 1
ATOM 952 C C . SER A 1 120 ? -10.252 -6.337 14.657 1.00 96.06 120 SER A C 1
ATOM 954 O O . SER A 1 120 ? -10.118 -6.661 13.482 1.00 96.06 120 SER A O 1
ATOM 956 N N . GLN A 1 121 ? -11.264 -6.813 15.386 1.00 93.62 121 GLN A N 1
ATOM 957 C CA . GLN A 1 121 ? -12.273 -7.711 14.816 1.00 93.62 121 GLN A CA 1
ATOM 958 C C . GLN A 1 121 ? -13.210 -6.977 13.850 1.00 93.62 121 GLN A C 1
ATOM 960 O O . GLN A 1 121 ? -13.625 -7.567 12.854 1.00 93.62 121 GLN A O 1
ATOM 965 N N . GLU A 1 122 ? -13.483 -5.686 14.075 1.00 93.69 122 GLU A N 1
ATOM 966 C CA . GLU A 1 122 ? -14.216 -4.857 13.104 1.00 93.69 122 GLU A CA 1
ATOM 967 C C . GLU A 1 122 ? -13.521 -4.859 11.736 1.00 93.69 122 GLU A C 1
ATOM 969 O O . GLU A 1 122 ? -14.183 -5.062 10.724 1.00 93.69 122 GLU A O 1
ATOM 974 N N . LEU A 1 123 ? -12.187 -4.736 11.699 1.00 91.88 123 LEU A N 1
ATOM 975 C CA . LEU A 1 123 ? -11.413 -4.774 10.450 1.00 91.88 123 LEU A CA 1
ATOM 976 C C . LEU A 1 123 ? -11.533 -6.105 9.694 1.00 91.88 123 LEU A C 1
ATOM 978 O O . LEU A 1 123 ? -11.490 -6.107 8.467 1.00 91.88 123 LEU A O 1
ATOM 982 N N . LEU A 1 124 ? -11.647 -7.232 10.404 1.00 91.94 124 LEU A N 1
ATOM 983 C CA . LEU A 1 124 ? -11.786 -8.554 9.779 1.00 91.94 124 LEU A CA 1
ATOM 984 C C . LEU A 1 124 ? -13.204 -8.813 9.270 1.00 91.94 124 LEU A C 1
ATOM 986 O O . LEU A 1 124 ? -13.378 -9.472 8.248 1.00 91.94 124 LEU A O 1
ATOM 990 N N . ASN A 1 125 ? -14.201 -8.309 9.993 1.00 90.62 125 ASN A N 1
ATOM 991 C CA . ASN A 1 125 ? -15.611 -8.512 9.673 1.00 90.62 125 ASN A CA 1
ATOM 992 C C . ASN A 1 125 ? -16.136 -7.503 8.646 1.00 90.62 125 ASN A C 1
ATOM 994 O O . ASN A 1 125 ? -17.239 -7.677 8.127 1.00 90.62 125 ASN A O 1
ATOM 998 N N . PHE A 1 126 ? -15.370 -6.449 8.358 1.00 87.12 126 PHE A N 1
ATOM 999 C CA . PHE A 1 126 ? -15.772 -5.429 7.407 1.00 87.12 126 PHE A CA 1
ATOM 1000 C C . PHE A 1 126 ? -15.796 -5.984 5.977 1.00 87.12 126 PHE A C 1
ATOM 1002 O O . PHE A 1 126 ? -14.787 -6.456 5.446 1.00 87.12 126 PHE A O 1
ATOM 1009 N N . ASN A 1 127 ? -16.958 -5.895 5.329 1.00 87.06 127 ASN A N 1
ATOM 1010 C CA . ASN A 1 127 ? -17.118 -6.301 3.940 1.00 87.06 127 ASN A CA 1
ATOM 1011 C C . ASN A 1 127 ? -16.731 -5.151 3.005 1.00 87.06 127 ASN A C 1
ATOM 1013 O O . ASN A 1 127 ? -17.494 -4.210 2.819 1.00 87.06 127 ASN A O 1
ATOM 1017 N N . ILE A 1 128 ? -15.557 -5.247 2.385 1.00 84.56 128 ILE A N 1
ATOM 1018 C CA . ILE A 1 128 ? -15.096 -4.270 1.396 1.00 84.56 128 ILE A CA 1
ATOM 1019 C C . ILE A 1 128 ? -15.625 -4.716 0.034 1.00 84.56 128 ILE A C 1
ATOM 1021 O O . ILE A 1 128 ? -15.022 -5.579 -0.611 1.00 84.56 128 ILE A O 1
ATOM 1025 N N . ALA A 1 129 ? -16.746 -4.149 -0.416 1.00 80.38 129 ALA A N 1
ATOM 1026 C CA . ALA A 1 129 ? -17.411 -4.555 -1.654 1.00 80.38 129 ALA A CA 1
ATOM 1027 C C . ALA A 1 129 ? -16.477 -4.411 -2.863 1.00 80.38 129 ALA A C 1
ATOM 1029 O O . ALA A 1 129 ? -16.419 -5.281 -3.738 1.00 80.38 129 ALA A O 1
ATOM 1030 N N . SER A 1 130 ? -15.654 -3.359 -2.870 1.00 72.31 130 SER A N 1
ATOM 1031 C CA . SER A 1 130 ? -14.622 -3.162 -3.893 1.00 72.31 130 SER A CA 1
ATOM 1032 C C . SER A 1 130 ? -13.557 -4.272 -3.931 1.00 72.31 130 SER A C 1
ATOM 1034 O O . SER A 1 130 ? -12.937 -4.511 -4.976 1.00 72.31 130 SER A O 1
ATOM 1036 N N . GLY A 1 131 ? -13.379 -5.006 -2.830 1.00 66.06 131 GLY A N 1
ATOM 1037 C CA . GLY A 1 131 ? -12.453 -6.125 -2.696 1.00 66.06 131 GLY A CA 1
ATOM 1038 C C . GLY A 1 131 ? -12.831 -7.375 -3.484 1.00 66.06 131 GLY A C 1
ATOM 1039 O O . GLY A 1 131 ? -11.937 -8.143 -3.830 1.00 66.06 131 GLY A O 1
ATOM 1040 N N . ALA A 1 132 ? -14.099 -7.541 -3.874 1.00 66.88 132 ALA A N 1
ATOM 1041 C CA . ALA A 1 132 ? -14.555 -8.706 -4.640 1.00 66.88 132 ALA A CA 1
ATOM 1042 C C . ALA A 1 132 ? -13.876 -8.848 -6.020 1.00 66.88 132 ALA A C 1
ATOM 1044 O O . ALA A 1 132 ? -13.800 -9.943 -6.570 1.00 66.88 132 ALA A O 1
ATOM 1045 N N . SER A 1 133 ? -13.351 -7.748 -6.572 1.00 78.81 133 SER A N 1
ATOM 1046 C CA . SER A 1 133 ? -12.609 -7.736 -7.843 1.00 78.81 133 SER A CA 1
ATOM 1047 C C . SER A 1 133 ? -11.103 -7.985 -7.690 1.00 78.81 133 SER A C 1
ATOM 1049 O O . SER A 1 133 ? -10.401 -8.143 -8.689 1.00 78.81 133 SER A O 1
ATOM 1051 N N . TYR A 1 134 ? -10.573 -7.988 -6.462 1.00 87.75 134 TYR A N 1
ATOM 1052 C CA . TYR A 1 134 ? -9.134 -8.053 -6.230 1.00 87.75 134 TYR A CA 1
ATOM 1053 C C . TYR A 1 134 ? -8.631 -9.496 -6.210 1.00 87.75 134 TYR A C 1
ATOM 1055 O O . TYR A 1 134 ? -8.901 -10.262 -5.290 1.00 87.75 134 TYR A O 1
ATOM 1063 N N . THR A 1 135 ? -7.850 -9.865 -7.221 1.00 89.56 135 THR A N 1
ATOM 1064 C CA . THR A 1 135 ? -7.380 -11.247 -7.412 1.00 89.56 135 THR A CA 1
ATOM 1065 C C . THR A 1 135 ? -5.948 -11.484 -6.930 1.00 89.56 135 THR A C 1
ATOM 1067 O O . THR A 1 135 ? -5.533 -12.628 -6.736 1.00 89.56 135 THR A O 1
ATOM 1070 N N . ARG A 1 136 ? -5.166 -10.422 -6.710 1.00 92.00 136 ARG A N 1
ATOM 1071 C CA . ARG A 1 136 ? -3.757 -10.512 -6.300 1.00 92.00 136 ARG A CA 1
ATOM 1072 C C . ARG A 1 136 ? -3.652 -10.608 -4.780 1.00 92.00 136 ARG A C 1
ATOM 1074 O O . ARG A 1 136 ? -3.300 -9.644 -4.127 1.00 92.00 136 ARG A O 1
ATOM 1081 N N . LEU A 1 137 ? -3.973 -11.753 -4.191 1.00 93.69 137 LEU A N 1
ATOM 1082 C CA . LEU A 1 137 ? -4.007 -11.875 -2.728 1.00 93.69 137 LEU A CA 1
ATOM 1083 C C . LEU A 1 137 ? -2.612 -11.682 -2.089 1.00 93.69 137 LEU A C 1
ATOM 1085 O O . LEU A 1 137 ? -1.629 -12.210 -2.621 1.00 93.69 137 LEU A O 1
ATOM 1089 N N . PRO A 1 138 ? -2.499 -10.989 -0.937 1.00 94.62 138 PRO A N 1
ATOM 1090 C CA . PRO A 1 138 ? -1.228 -10.843 -0.236 1.00 94.62 138 PRO A CA 1
ATOM 1091 C C . PRO A 1 138 ? -0.609 -12.187 0.150 1.00 94.62 138 PRO A C 1
ATOM 1093 O O . PRO A 1 138 ? -1.306 -13.180 0.408 1.00 94.62 138 PRO A O 1
ATOM 1096 N N . LYS A 1 139 ? 0.725 -12.206 0.240 1.00 93.62 139 LYS A N 1
ATOM 1097 C CA . LYS A 1 139 ? 1.480 -13.368 0.721 1.00 93.62 139 LYS A CA 1
ATOM 1098 C C . LYS A 1 139 ? 0.917 -13.812 2.074 1.00 93.62 139 LYS A C 1
ATOM 1100 O O . LYS A 1 139 ? 0.617 -12.969 2.911 1.00 93.62 139 LYS A O 1
ATOM 1105 N N . ASP A 1 140 ? 0.779 -15.114 2.305 1.00 94.56 140 ASP A N 1
ATOM 1106 C CA . ASP A 1 140 ? 0.319 -15.700 3.577 1.00 94.56 140 ASP A CA 1
ATOM 1107 C C . ASP A 1 140 ? -1.000 -15.131 4.156 1.00 94.56 140 ASP A C 1
ATOM 1109 O O . ASP A 1 140 ? -1.229 -15.271 5.356 1.00 94.56 140 ASP A O 1
ATOM 1113 N N . HIS A 1 141 ? -1.883 -14.513 3.357 1.00 93.06 141 HIS A N 1
ATOM 1114 C CA . HIS A 1 141 ? -3.122 -13.893 3.864 1.00 93.06 141 HIS A CA 1
ATOM 1115 C C . HIS A 1 141 ? -4.031 -14.868 4.639 1.00 93.06 141 HIS A C 1
ATOM 1117 O O . HIS A 1 141 ? -4.730 -14.454 5.554 1.00 93.06 141 HIS A O 1
ATOM 1123 N N . THR A 1 142 ? -3.978 -16.172 4.346 1.00 92.50 142 THR A N 1
ATOM 1124 C CA . THR A 1 142 ? -4.713 -17.204 5.102 1.00 92.50 142 THR A CA 1
ATOM 1125 C C . THR A 1 142 ? -4.147 -17.463 6.500 1.00 92.50 142 THR A C 1
ATOM 1127 O O . THR A 1 142 ? -4.867 -17.930 7.375 1.00 92.50 142 THR A O 1
ATOM 1130 N N . LYS A 1 143 ? -2.860 -17.176 6.725 1.00 94.81 143 LYS A N 1
ATOM 1131 C CA . LYS A 1 143 ? -2.180 -17.305 8.028 1.00 94.81 143 LYS A CA 1
ATOM 1132 C C . LYS A 1 143 ? -2.077 -15.972 8.772 1.00 94.81 143 LYS A C 1
ATOM 1134 O O . LYS A 1 143 ? -1.729 -15.956 9.948 1.00 94.81 143 LYS A O 1
ATOM 1139 N N . ARG A 1 144 ? -2.284 -14.862 8.063 1.00 95.69 144 ARG A N 1
ATOM 1140 C CA . ARG A 1 144 ? -2.161 -13.481 8.537 1.00 95.69 144 ARG A CA 1
ATOM 1141 C C . ARG A 1 144 ? -3.433 -12.732 8.127 1.00 95.69 144 ARG A C 1
ATOM 1143 O O . ARG A 1 144 ? -3.431 -12.069 7.086 1.00 95.69 144 ARG A O 1
ATOM 1150 N N . PRO A 1 145 ? -4.523 -12.869 8.904 1.00 94.50 145 PRO A N 1
ATOM 1151 C CA . PRO A 1 145 ? -5.874 -12.536 8.448 1.00 94.50 145 PRO A CA 1
ATOM 1152 C C . PRO A 1 145 ? -6.057 -11.050 8.116 1.00 94.50 145 PRO A C 1
ATOM 1154 O O . PRO A 1 145 ? -6.877 -10.704 7.275 1.00 94.50 145 PRO A O 1
ATOM 1157 N N . PHE A 1 146 ? -5.239 -10.172 8.699 1.00 96.06 146 PHE A N 1
ATOM 1158 C CA . PHE A 1 146 ? -5.298 -8.729 8.467 1.00 96.06 146 PHE A CA 1
ATOM 1159 C C . PHE A 1 146 ? -4.676 -8.271 7.147 1.00 96.06 146 PHE A C 1
ATOM 1161 O O . PHE A 1 146 ? -4.954 -7.154 6.714 1.00 96.06 146 PHE A O 1
ATOM 1168 N N . ARG A 1 147 ? -3.854 -9.098 6.480 1.00 95.81 147 ARG A N 1
ATOM 1169 C CA . ARG A 1 147 ? -3.161 -8.666 5.255 1.00 95.81 147 ARG A CA 1
ATOM 1170 C C . ARG A 1 147 ? -4.139 -8.277 4.155 1.00 95.81 147 ARG A C 1
ATOM 1172 O O . ARG A 1 147 ? -3.980 -7.223 3.553 1.00 95.81 147 ARG A O 1
ATOM 1179 N N . LEU A 1 148 ? -5.157 -9.105 3.913 1.00 95.06 148 LEU A N 1
ATOM 1180 C CA . LEU A 1 148 ? -6.136 -8.829 2.864 1.00 95.06 148 LEU A CA 1
ATOM 1181 C C . LEU A 1 148 ? -6.988 -7.585 3.179 1.00 95.06 148 LEU A C 1
ATOM 1183 O O . LEU A 1 148 ? -6.970 -6.680 2.348 1.00 95.06 148 LEU A O 1
ATOM 1187 N N . PRO A 1 149 ? -7.655 -7.462 4.346 1.00 95.50 149 PRO A N 1
ATOM 1188 C CA . PRO A 1 149 ? -8.395 -6.249 4.692 1.00 95.50 149 PRO A CA 1
ATOM 1189 C C . PRO A 1 149 ? -7.548 -4.982 4.580 1.00 95.50 149 PRO A C 1
ATOM 1191 O O . PRO A 1 149 ? -7.954 -4.040 3.912 1.00 95.50 149 PRO A O 1
ATOM 1194 N N . ILE A 1 150 ? -6.327 -4.975 5.128 1.00 96.88 150 ILE A N 1
ATOM 1195 C CA . ILE A 1 150 ? -5.433 -3.813 5.033 1.00 96.88 150 ILE A CA 1
ATOM 1196 C C . ILE A 1 150 ? -5.123 -3.479 3.570 1.00 96.88 150 ILE A C 1
ATOM 1198 O O . ILE A 1 150 ? -5.265 -2.326 3.175 1.00 96.88 150 ILE A O 1
ATOM 1202 N N . THR A 1 151 ? -4.753 -4.463 2.743 1.00 96.56 151 THR A N 1
ATOM 1203 C CA . THR A 1 151 ? -4.508 -4.240 1.308 1.00 96.56 151 THR A CA 1
ATOM 1204 C C . THR A 1 151 ? -5.720 -3.636 0.603 1.00 96.56 151 THR A C 1
ATOM 1206 O O . THR A 1 151 ? -5.571 -2.717 -0.200 1.00 96.56 151 THR A O 1
ATOM 1209 N N . LEU A 1 152 ? -6.922 -4.116 0.914 1.00 96.06 152 LEU A N 1
ATOM 1210 C CA . LEU A 1 152 ? -8.155 -3.613 0.320 1.00 96.06 152 LEU A CA 1
ATOM 1211 C C . LEU A 1 152 ? -8.477 -2.177 0.763 1.00 96.06 152 LEU A C 1
ATOM 1213 O O . LEU A 1 152 ? -8.884 -1.371 -0.073 1.00 96.06 152 LEU A O 1
ATOM 1217 N N . ILE A 1 153 ? -8.222 -1.826 2.028 1.00 96.88 153 ILE A N 1
ATOM 1218 C CA . ILE A 1 153 ? -8.380 -0.449 2.520 1.00 96.88 153 ILE A CA 1
ATOM 1219 C C . ILE A 1 153 ? -7.385 0.483 1.822 1.00 96.88 153 ILE A C 1
ATOM 1221 O O . ILE A 1 153 ? -7.789 1.534 1.331 1.00 96.88 153 ILE A O 1
ATOM 1225 N N . ILE A 1 154 ? -6.112 0.084 1.696 1.00 97.38 154 ILE A N 1
ATOM 1226 C CA . ILE A 1 154 ? -5.089 0.861 0.969 1.00 97.38 154 ILE A CA 1
ATOM 1227 C C . ILE A 1 154 ? -5.546 1.099 -0.475 1.00 97.38 154 ILE A C 1
ATOM 1229 O O . ILE A 1 154 ? -5.519 2.228 -0.966 1.00 97.38 154 ILE A O 1
ATOM 1233 N N . ARG A 1 155 ? -6.014 0.041 -1.147 1.00 96.50 155 ARG A N 1
ATOM 1234 C CA . ARG A 1 155 ? -6.531 0.097 -2.518 1.00 96.50 155 ARG A CA 1
ATOM 1235 C C . ARG A 1 155 ? -7.703 1.072 -2.657 1.00 96.50 155 ARG A C 1
ATOM 1237 O O . ARG A 1 155 ? -7.727 1.848 -3.616 1.00 96.50 155 ARG A O 1
ATOM 1244 N N . ARG A 1 156 ? -8.656 1.060 -1.717 1.00 96.25 156 ARG A N 1
ATOM 1245 C CA . ARG A 1 156 ? -9.788 1.999 -1.701 1.00 96.25 156 ARG A CA 1
ATOM 1246 C C . ARG A 1 156 ? -9.335 3.429 -1.437 1.00 96.25 156 ARG A C 1
ATOM 1248 O O . ARG A 1 156 ? -9.729 4.314 -2.189 1.00 96.25 156 ARG A O 1
ATOM 1255 N N . PHE A 1 157 ? -8.484 3.651 -0.438 1.00 96.94 157 PHE A N 1
ATOM 1256 C CA . PHE A 1 157 ? -7.984 4.983 -0.096 1.00 96.94 157 PHE A CA 1
ATOM 1257 C C . PHE A 1 157 ? -7.223 5.612 -1.263 1.00 96.94 157 PHE A C 1
ATOM 1259 O O . PHE A 1 157 ? -7.526 6.744 -1.622 1.00 96.94 157 PHE A O 1
ATOM 1266 N N . LEU A 1 158 ? -6.315 4.877 -1.917 1.00 96.69 158 LEU A N 1
ATOM 1267 C CA . LEU A 1 158 ? -5.610 5.382 -3.103 1.00 96.69 158 LEU A CA 1
ATOM 1268 C C . LEU A 1 158 ? -6.565 5.696 -4.245 1.00 96.69 158 LEU A C 1
ATOM 1270 O O . LEU A 1 158 ? -6.462 6.761 -4.844 1.00 96.69 158 LEU A O 1
ATOM 1274 N N . SER A 1 159 ? -7.492 4.778 -4.535 1.00 95.88 159 SER A N 1
ATOM 1275 C CA . SER A 1 159 ? -8.446 4.972 -5.627 1.00 95.88 159 SER A CA 1
ATOM 1276 C C . SER A 1 159 ? -9.289 6.219 -5.409 1.00 95.88 159 SER A C 1
ATOM 1278 O O . SER A 1 159 ? -9.480 6.963 -6.356 1.00 95.88 159 SER A O 1
ATOM 1280 N N . SER A 1 160 ? -9.763 6.460 -4.184 1.00 95.75 160 SER A N 1
ATOM 1281 C CA . SER A 1 160 ? -10.574 7.634 -3.858 1.00 95.75 160 SER A CA 1
ATOM 1282 C C . SER A 1 160 ? -9.759 8.928 -3.807 1.00 95.75 160 SER A C 1
ATOM 1284 O O . SER A 1 160 ? -10.234 9.946 -4.291 1.00 95.75 160 SER A O 1
ATOM 1286 N N . MET A 1 161 ? -8.542 8.896 -3.255 1.00 96.06 161 MET A N 1
ATOM 1287 C CA . MET A 1 161 ? -7.661 10.068 -3.142 1.00 96.06 161 MET A CA 1
ATOM 1288 C C . MET A 1 161 ? -7.191 10.582 -4.509 1.00 96.06 161 MET A C 1
ATOM 1290 O O . MET A 1 161 ? -6.998 11.779 -4.688 1.00 96.06 161 MET A O 1
ATOM 1294 N N . LEU A 1 162 ? -6.990 9.671 -5.465 1.00 96.25 162 LEU A N 1
ATOM 1295 C CA . LEU A 1 162 ? -6.446 9.973 -6.792 1.00 96.25 162 LEU A CA 1
ATOM 1296 C C . LEU A 1 162 ? -7.515 9.964 -7.892 1.00 96.25 162 LEU A C 1
ATOM 1298 O O . LEU A 1 162 ? -7.172 10.105 -9.065 1.00 96.25 162 LEU A O 1
ATOM 1302 N N . LEU A 1 163 ? -8.792 9.765 -7.540 1.00 93.69 163 LEU A N 1
ATOM 1303 C CA . LEU A 1 163 ? -9.877 9.683 -8.514 1.00 93.69 163 LEU A CA 1
ATOM 1304 C C . LEU A 1 163 ? -10.014 11.016 -9.271 1.00 93.69 163 LEU A C 1
ATOM 1306 O O . LEU A 1 163 ? -10.221 12.047 -8.632 1.00 93.69 163 LEU A O 1
ATOM 1310 N N . PRO A 1 164 ? -9.962 11.026 -10.614 1.00 89.06 164 PRO A N 1
ATOM 1311 C CA . PRO A 1 164 ? -10.188 12.246 -11.381 1.00 89.06 164 PRO A CA 1
ATOM 1312 C C . PRO A 1 164 ? -11.670 12.686 -11.382 1.00 89.06 164 PRO A C 1
ATOM 1314 O O . PRO A 1 164 ? -12.553 11.829 -11.470 1.00 89.06 164 PRO A O 1
ATOM 1317 N N . PRO A 1 165 ? -11.962 14.002 -11.399 1.00 91.00 165 PRO A N 1
ATOM 1318 C CA . PRO A 1 165 ? -11.012 15.095 -11.199 1.00 91.00 165 PRO A CA 1
ATOM 1319 C C . PRO A 1 165 ? -10.530 15.138 -9.743 1.00 91.00 165 PRO A C 1
ATOM 1321 O O . PRO A 1 165 ? -11.328 15.016 -8.816 1.00 91.00 165 PRO A O 1
ATOM 1324 N N . ILE A 1 166 ? -9.224 15.335 -9.557 1.00 90.94 166 ILE A N 1
ATOM 1325 C CA . ILE A 1 166 ? -8.623 15.411 -8.223 1.00 90.94 166 ILE A CA 1
ATOM 1326 C C . ILE A 1 166 ? -9.096 16.713 -7.551 1.00 90.94 166 ILE A C 1
ATOM 1328 O O . ILE A 1 166 ? -9.022 17.770 -8.187 1.00 90.94 166 ILE A O 1
ATOM 1332 N N . PRO A 1 167 ? -9.584 16.670 -6.296 1.00 90.44 167 PRO A N 1
ATOM 1333 C CA . PRO A 1 167 ? -9.927 17.874 -5.545 1.00 90.44 167 PRO A CA 1
ATOM 1334 C C . PRO A 1 167 ? -8.743 18.843 -5.462 1.00 90.44 167 PRO A C 1
ATOM 1336 O O . PRO A 1 167 ? -7.606 18.411 -5.295 1.00 90.44 167 PRO A O 1
ATOM 1339 N N . SER A 1 168 ? -8.997 20.156 -5.508 1.00 90.38 168 SER A N 1
ATOM 1340 C CA . SER A 1 168 ? -7.923 21.168 -5.448 1.00 90.38 168 SER A CA 1
ATOM 1341 C C . SER A 1 168 ? -7.059 21.033 -4.188 1.00 90.38 168 SER A C 1
ATOM 1343 O O . SER A 1 168 ? -5.843 21.170 -4.262 1.00 90.38 168 SER A O 1
ATOM 1345 N N . ALA A 1 169 ? -7.649 20.634 -3.055 1.00 87.81 169 ALA A N 1
ATOM 1346 C CA . ALA A 1 169 ? -6.909 20.360 -1.821 1.00 87.81 169 ALA A CA 1
ATOM 1347 C C . ALA A 1 169 ? -5.850 19.245 -1.956 1.00 87.81 169 ALA A C 1
ATOM 1349 O O . ALA A 1 169 ? -4.952 19.154 -1.124 1.00 87.81 169 ALA A O 1
ATOM 1350 N N . LEU A 1 170 ? -5.949 18.395 -2.984 1.00 90.44 170 LEU A N 1
ATOM 1351 C CA . LEU A 1 170 ? -5.080 17.243 -3.233 1.00 90.44 170 LEU A CA 1
ATOM 1352 C C . LEU A 1 170 ? -4.275 17.369 -4.533 1.00 90.44 170 LEU A C 1
ATOM 1354 O O . LEU A 1 170 ? -3.615 16.410 -4.932 1.00 90.44 170 LEU A O 1
ATOM 1358 N N . GLU A 1 171 ? -4.301 18.520 -5.208 1.00 92.56 171 GLU A N 1
ATOM 1359 C CA . GLU A 1 171 ? -3.704 18.681 -6.542 1.00 92.56 171 GLU A CA 1
ATOM 1360 C C . GLU A 1 171 ? -2.192 18.403 -6.578 1.00 92.56 171 GLU A C 1
ATOM 1362 O O . GLU A 1 171 ? -1.663 17.955 -7.592 1.00 92.56 171 GLU A O 1
ATOM 1367 N N . THR A 1 172 ? -1.501 18.599 -5.452 1.00 92.50 172 THR A N 1
ATOM 1368 C CA . THR A 1 172 ? -0.057 18.361 -5.308 1.00 92.50 172 THR A CA 1
ATOM 1369 C C . THR A 1 172 ? 0.290 16.917 -4.934 1.00 92.50 172 THR A C 1
ATOM 1371 O O . THR A 1 172 ? 1.454 16.517 -5.016 1.00 92.50 172 THR A O 1
ATOM 1374 N N . VAL A 1 173 ? -0.696 16.110 -4.521 1.00 93.75 173 VAL A N 1
ATOM 1375 C CA . VAL A 1 173 ? -0.477 14.735 -4.049 1.00 93.75 173 VAL A CA 1
ATOM 1376 C C . VAL A 1 173 ? 0.134 13.843 -5.137 1.00 93.75 173 VAL A C 1
ATOM 1378 O O . VAL A 1 173 ? 1.115 13.163 -4.824 1.00 93.75 173 VAL A O 1
ATOM 1381 N N . PRO A 1 174 ? -0.344 13.836 -6.400 1.00 96.12 174 PRO A N 1
ATOM 1382 C CA . PRO A 1 174 ? 0.270 13.038 -7.463 1.00 96.12 174 PRO A CA 1
ATOM 1383 C C . PRO A 1 174 ? 1.761 13.324 -7.667 1.00 96.12 174 PRO A C 1
ATOM 1385 O O . PRO A 1 174 ? 2.562 12.392 -7.753 1.00 96.12 174 PRO A O 1
ATOM 1388 N N . ASP A 1 175 ? 2.149 14.598 -7.685 1.00 95.12 175 ASP A N 1
ATOM 1389 C CA . ASP A 1 175 ? 3.544 14.999 -7.882 1.00 95.12 175 ASP A CA 1
ATOM 1390 C C . ASP A 1 175 ? 4.425 14.559 -6.714 1.00 95.12 175 ASP A C 1
ATOM 1392 O O . ASP A 1 175 ? 5.538 14.070 -6.914 1.00 95.12 175 ASP A O 1
ATOM 1396 N N . SER A 1 176 ? 3.922 14.681 -5.487 1.00 93.94 176 SER A N 1
ATOM 1397 C CA . SER A 1 176 ? 4.618 14.197 -4.297 1.00 93.94 176 SER A CA 1
ATOM 1398 C C . SER A 1 176 ? 4.764 12.670 -4.292 1.00 93.94 176 SER A C 1
ATOM 1400 O O . SER A 1 176 ? 5.832 12.168 -3.948 1.00 93.94 176 SER A O 1
ATOM 1402 N N . ILE A 1 177 ? 3.752 11.925 -4.758 1.00 95.44 177 ILE A N 1
ATOM 1403 C CA . ILE A 1 177 ? 3.826 10.465 -4.956 1.00 95.44 177 ILE A CA 1
ATOM 1404 C C . ILE A 1 177 ? 4.925 10.106 -5.966 1.00 95.44 177 ILE A C 1
ATOM 1406 O O . ILE A 1 177 ? 5.697 9.172 -5.734 1.00 95.44 177 ILE A O 1
ATOM 1410 N N . CYS A 1 178 ? 5.017 10.843 -7.076 1.00 95.19 178 CYS A N 1
ATOM 1411 C CA . CYS A 1 178 ? 6.066 10.661 -8.080 1.00 95.19 178 CYS A CA 1
ATOM 1412 C C . CYS A 1 178 ? 7.462 10.922 -7.508 1.00 95.19 178 CYS A C 1
ATOM 1414 O O . CYS A 1 178 ? 8.321 10.042 -7.590 1.00 95.19 178 CYS A O 1
ATOM 1416 N N . LYS A 1 179 ? 7.660 12.064 -6.842 1.00 93.31 179 LYS A N 1
ATOM 1417 C CA . LYS A 1 179 ? 8.939 12.423 -6.205 1.00 93.31 179 LYS A CA 1
ATOM 1418 C C . LYS A 1 179 ? 9.377 11.394 -5.167 1.00 93.31 179 LYS A C 1
ATOM 1420 O O . LYS A 1 179 ? 10.550 11.033 -5.110 1.00 93.31 179 LYS A O 1
ATOM 1425 N N . LEU A 1 180 ? 8.437 10.893 -4.367 1.00 91.44 180 LEU A N 1
ATOM 1426 C CA . LEU A 1 180 ? 8.723 9.886 -3.353 1.00 91.44 180 LEU A CA 1
ATOM 1427 C C . LEU A 1 180 ? 9.159 8.556 -3.975 1.00 91.44 180 LEU A C 1
ATOM 1429 O O . LEU A 1 180 ? 10.121 7.955 -3.506 1.00 91.44 180 LEU A O 1
ATOM 1433 N N . GLY A 1 181 ? 8.496 8.120 -5.051 1.00 90.00 181 GLY A N 1
ATOM 1434 C CA . GLY A 1 181 ? 8.876 6.906 -5.779 1.00 90.00 181 GLY A CA 1
ATOM 1435 C C . GLY A 1 181 ? 10.257 6.991 -6.440 1.00 90.00 181 GLY A C 1
ATOM 1436 O O . GLY A 1 181 ? 10.969 5.993 -6.490 1.00 90.00 181 GLY A O 1
ATOM 1437 N N . GLU A 1 182 ? 10.658 8.173 -6.911 1.00 87.19 182 GLU A N 1
ATOM 1438 C CA . GLU A 1 182 ? 11.973 8.400 -7.531 1.00 87.19 182 GLU A CA 1
ATOM 1439 C C . GLU A 1 182 ? 13.103 8.547 -6.501 1.00 87.19 182 GLU A C 1
ATOM 1441 O O . GLU A 1 182 ? 14.220 8.084 -6.732 1.00 87.19 182 GLU A O 1
ATOM 1446 N N . GLY A 1 183 ? 12.828 9.194 -5.364 1.00 80.44 183 GLY A N 1
ATOM 1447 C CA . GLY A 1 183 ? 13.838 9.512 -4.351 1.00 80.44 183 GLY A CA 1
ATOM 1448 C C . GLY A 1 183 ? 14.052 8.436 -3.282 1.00 80.44 183 GLY A C 1
ATOM 1449 O O . GLY A 1 183 ? 15.107 8.410 -2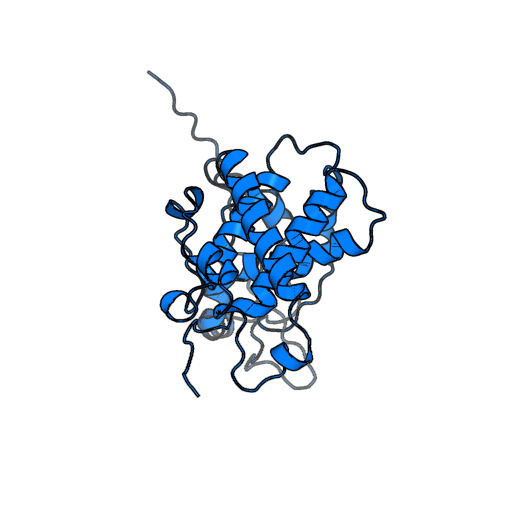.642 1.00 80.44 183 GLY A O 1
ATOM 1450 N N . ALA A 1 184 ? 13.077 7.551 -3.051 1.00 83.19 184 ALA A N 1
ATOM 1451 C CA . ALA A 1 184 ? 13.137 6.602 -1.945 1.00 83.19 184 ALA A CA 1
ATOM 1452 C C . ALA A 1 184 ? 14.118 5.449 -2.212 1.00 83.19 184 ALA A C 1
ATOM 1454 O O . ALA A 1 184 ? 13.869 4.550 -3.016 1.00 83.19 184 ALA A O 1
ATOM 1455 N N . ARG A 1 185 ? 15.215 5.410 -1.446 1.00 80.69 185 ARG A N 1
ATOM 1456 C CA . ARG A 1 185 ? 16.073 4.222 -1.336 1.00 80.69 185 ARG A CA 1
ATOM 1457 C C . ARG A 1 185 ? 15.486 3.274 -0.299 1.00 80.69 185 ARG A C 1
ATOM 1459 O O . ARG A 1 185 ? 15.672 3.466 0.901 1.00 80.69 185 ARG A O 1
ATOM 1466 N N . LEU A 1 186 ? 14.749 2.272 -0.763 1.00 83.25 186 LEU A N 1
ATOM 1467 C CA . LEU A 1 186 ? 14.076 1.319 0.115 1.00 83.25 186 LEU A CA 1
ATOM 1468 C C . LEU A 1 186 ? 14.987 0.141 0.491 1.00 83.25 186 LEU A C 1
ATOM 1470 O O . LEU A 1 186 ? 15.828 -0.263 -0.315 1.00 83.25 186 LEU A O 1
ATOM 1474 N N . PRO A 1 187 ? 14.818 -0.443 1.693 1.00 78.88 187 PRO A N 1
ATOM 1475 C CA . PRO A 1 187 ? 15.523 -1.661 2.068 1.00 78.88 187 PRO A CA 1
ATOM 1476 C C . PRO A 1 187 ? 15.244 -2.818 1.102 1.00 78.88 187 PRO A C 1
ATOM 1478 O O . PRO A 1 187 ? 14.154 -2.934 0.535 1.00 78.88 187 PRO A O 1
ATOM 1481 N N . HIS A 1 188 ? 16.203 -3.736 0.985 1.00 69.94 188 HIS A N 1
ATOM 1482 C CA . HIS A 1 188 ? 16.039 -4.958 0.200 1.00 69.94 188 HIS A CA 1
ATOM 1483 C C . HIS A 1 188 ? 14.767 -5.728 0.598 1.00 69.94 188 HIS A C 1
ATOM 1485 O O . HIS A 1 188 ? 14.492 -5.947 1.780 1.00 69.94 188 HIS A O 1
ATOM 1491 N N . GLY A 1 189 ? 13.997 -6.160 -0.404 1.00 71.19 189 GLY A N 1
ATOM 1492 C CA . GLY A 1 189 ? 12.741 -6.896 -0.225 1.00 71.19 189 GLY A CA 1
ATOM 1493 C C . GLY A 1 189 ? 11.483 -6.027 -0.143 1.00 71.19 189 GLY A C 1
ATOM 1494 O O . GLY A 1 189 ? 10.383 -6.579 -0.181 1.00 71.19 189 GLY A O 1
ATOM 1495 N N . TRP A 1 190 ? 11.616 -4.700 -0.076 1.00 82.94 190 TRP A N 1
ATOM 1496 C CA . TRP A 1 190 ? 10.489 -3.786 -0.263 1.00 82.94 190 TRP A CA 1
ATOM 1497 C C . TRP A 1 190 ? 10.147 -3.660 -1.746 1.00 82.94 190 TRP A C 1
ATOM 1499 O O . TRP A 1 190 ? 11.026 -3.701 -2.607 1.00 82.94 190 TRP A O 1
ATOM 1509 N N . GLY A 1 191 ? 8.860 -3.504 -2.059 1.00 82.25 191 GLY A N 1
ATOM 1510 C CA . GLY A 1 191 ? 8.439 -3.264 -3.432 1.00 82.25 191 GLY A CA 1
ATOM 1511 C C . GLY A 1 191 ? 8.888 -1.885 -3.887 1.00 82.25 191 GLY A C 1
ATOM 1512 O O . GLY A 1 191 ? 8.499 -0.896 -3.270 1.00 82.25 191 GLY A O 1
ATOM 1513 N N . LYS A 1 192 ? 9.671 -1.801 -4.967 1.00 87.31 192 LYS A N 1
ATOM 1514 C CA . LYS A 1 192 ? 9.981 -0.516 -5.606 1.00 87.31 192 LYS A CA 1
ATOM 1515 C C . LYS A 1 192 ? 8.685 0.166 -6.040 1.00 87.31 192 LYS A C 1
ATOM 1517 O O . LYS A 1 192 ? 7.907 -0.400 -6.811 1.00 87.31 192 LYS A O 1
ATOM 1522 N N . MET A 1 193 ? 8.464 1.381 -5.552 1.00 90.06 193 MET A N 1
ATOM 1523 C CA . MET A 1 193 ? 7.290 2.182 -5.877 1.00 90.06 193 MET A CA 1
ATOM 1524 C C . MET A 1 193 ? 7.557 3.006 -7.135 1.00 90.06 193 MET A C 1
ATOM 1526 O O . MET A 1 193 ? 8.386 3.906 -7.121 1.00 90.06 193 MET A O 1
ATOM 1530 N N . TYR A 1 194 ? 6.830 2.732 -8.218 1.00 94.19 194 TYR A N 1
ATOM 1531 C CA . TYR A 1 194 ? 6.849 3.592 -9.401 1.00 94.19 194 TYR A CA 1
ATOM 1532 C C . TYR A 1 194 ? 5.693 4.596 -9.324 1.00 94.19 194 TYR A C 1
ATOM 1534 O O . TYR A 1 194 ? 4.539 4.238 -9.553 1.00 94.19 194 TYR A O 1
ATOM 1542 N N . GLY A 1 195 ? 5.989 5.846 -8.967 1.00 95.25 195 GLY A N 1
ATOM 1543 C CA . GLY A 1 195 ? 4.975 6.864 -8.675 1.00 95.25 195 GLY A CA 1
ATOM 1544 C C . GLY A 1 195 ? 3.933 7.090 -9.782 1.00 95.25 195 GLY A C 1
ATOM 1545 O O . GLY A 1 195 ? 2.742 6.990 -9.482 1.00 95.25 195 GLY A O 1
ATOM 1546 N N . PRO A 1 196 ? 4.319 7.252 -11.068 1.00 95.69 196 PRO A N 1
ATOM 1547 C CA . PRO A 1 196 ? 3.363 7.368 -12.172 1.00 95.69 196 PRO A CA 1
ATOM 1548 C C . PRO A 1 196 ? 2.349 6.224 -12.224 1.00 95.69 196 PRO A C 1
ATOM 1550 O O . PRO A 1 196 ? 1.179 6.440 -12.533 1.00 95.69 196 PRO A O 1
ATOM 1553 N N . LYS A 1 19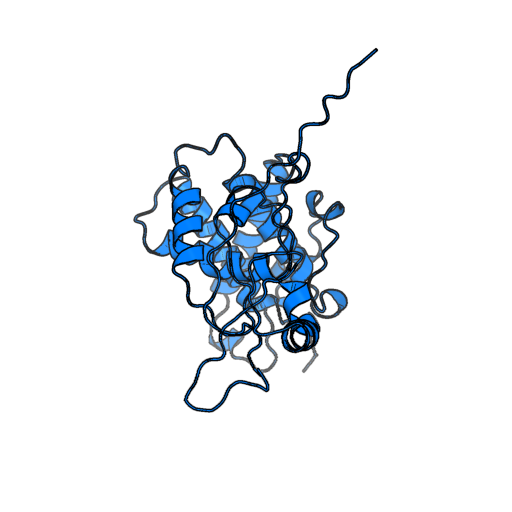7 ? 2.759 5.008 -11.860 1.00 95.44 197 LYS A N 1
ATOM 1554 C CA . LYS A 1 197 ? 1.860 3.857 -11.784 1.00 95.44 197 LYS A CA 1
ATOM 1555 C C . LYS A 1 197 ? 0.888 3.940 -10.617 1.00 95.44 197 LYS A C 1
ATOM 1557 O O . LYS A 1 197 ? -0.287 3.640 -10.804 1.00 95.44 197 LYS A O 1
ATOM 1562 N N . VAL A 1 198 ? 1.352 4.364 -9.445 1.00 96.19 198 VAL A N 1
ATOM 1563 C CA . VAL A 1 198 ? 0.477 4.575 -8.282 1.00 96.19 198 VAL A CA 1
ATOM 1564 C C . VAL A 1 198 ? -0.590 5.625 -8.596 1.00 96.19 198 VAL A C 1
ATOM 1566 O O . VAL A 1 198 ? -1.755 5.398 -8.287 1.00 96.19 198 VAL A O 1
ATOM 1569 N N . VAL A 1 199 ? -0.214 6.713 -9.276 1.00 96.50 199 VAL A N 1
ATOM 1570 C CA . VAL A 1 199 ? -1.129 7.797 -9.674 1.00 96.50 199 VAL A CA 1
ATOM 1571 C C . VAL A 1 199 ? -2.172 7.335 -10.694 1.00 96.50 199 VAL A C 1
ATOM 1573 O O . VAL A 1 199 ? -3.356 7.606 -10.525 1.00 96.50 199 VAL A O 1
ATOM 1576 N N . HIS A 1 200 ? -1.754 6.636 -11.752 1.00 95.25 200 HIS A N 1
ATOM 1577 C CA . HIS A 1 200 ? -2.635 6.364 -12.894 1.00 95.25 200 HIS A CA 1
ATOM 1578 C C . HIS A 1 200 ? -3.403 5.042 -12.809 1.00 95.25 200 HIS A C 1
ATOM 1580 O O . HIS A 1 200 ? -4.342 4.846 -13.576 1.00 95.25 200 HIS A O 1
ATOM 1586 N N . LYS A 1 201 ? -3.008 4.114 -11.929 1.00 94.69 201 LYS A N 1
ATOM 1587 C CA . LYS A 1 201 ? -3.714 2.837 -11.732 1.00 94.69 201 LYS A CA 1
ATOM 1588 C C . LYS A 1 201 ? -3.722 2.362 -10.271 1.00 94.69 201 LYS A C 1
ATOM 1590 O O . LYS A 1 201 ? -3.336 1.219 -9.994 1.00 94.69 201 LYS A O 1
ATOM 1595 N N . PRO A 1 202 ? -4.183 3.199 -9.321 1.00 95.88 202 PRO A N 1
ATOM 1596 C CA . PRO A 1 202 ? -4.159 2.881 -7.891 1.00 95.88 202 PRO A CA 1
ATOM 1597 C C . PRO A 1 202 ? -4.929 1.604 -7.517 1.00 95.88 202 PRO A C 1
ATOM 1599 O O . PRO A 1 202 ? -4.640 0.993 -6.486 1.00 95.88 202 PRO A O 1
ATOM 1602 N N . ALA A 1 203 ? -5.890 1.162 -8.335 1.00 94.81 203 ALA A N 1
ATOM 1603 C CA . ALA A 1 203 ? -6.687 -0.035 -8.071 1.00 94.81 203 ALA A CA 1
ATOM 1604 C C . ALA A 1 203 ? -6.062 -1.359 -8.555 1.00 94.81 203 ALA A C 1
ATOM 1606 O O . ALA A 1 203 ? -6.603 -2.419 -8.229 1.00 94.81 203 ALA A O 1
ATOM 1607 N N . ASP A 1 204 ? -4.948 -1.331 -9.295 1.00 92.50 204 ASP A N 1
ATOM 1608 C CA . ASP A 1 204 ? -4.277 -2.530 -9.832 1.00 92.50 204 ASP A CA 1
ATOM 1609 C C . ASP A 1 204 ? -2.774 -2.530 -9.512 1.00 92.50 204 ASP A C 1
ATOM 1611 O O . ASP A 1 204 ? -1.911 -2.714 -10.376 1.00 92.50 204 ASP A O 1
ATOM 1615 N N . LEU A 1 205 ? -2.456 -2.312 -8.235 1.00 95.06 205 LEU A N 1
ATOM 1616 C CA . LEU A 1 205 ? -1.118 -2.553 -7.703 1.00 95.06 205 LEU A CA 1
ATOM 1617 C C . LEU A 1 205 ? -1.012 -3.987 -7.161 1.00 95.06 205 LEU A C 1
ATOM 1619 O O . LEU A 1 205 ? -1.996 -4.652 -6.812 1.00 95.06 205 LEU A O 1
ATOM 1623 N N . SER A 1 206 ? 0.215 -4.493 -7.089 1.00 95.06 206 SER A N 1
ATOM 1624 C CA . SER A 1 206 ? 0.504 -5.739 -6.380 1.00 95.06 206 SER A CA 1
ATOM 1625 C C . SER A 1 206 ? 0.412 -5.538 -4.858 1.00 95.06 206 SER A C 1
ATOM 1627 O O . SER A 1 206 ? 0.551 -4.412 -4.377 1.00 95.06 206 SER A O 1
ATOM 1629 N N . PRO A 1 207 ? 0.218 -6.609 -4.068 1.00 94.88 207 PRO A N 1
ATOM 1630 C CA . PRO A 1 207 ? 0.191 -6.517 -2.608 1.00 94.88 207 PRO A CA 1
ATOM 1631 C C . PRO A 1 207 ? 1.402 -5.811 -2.014 1.00 94.88 207 PRO A C 1
ATOM 1633 O O . PRO A 1 207 ? 1.252 -4.952 -1.155 1.00 94.88 207 PRO A O 1
ATOM 1636 N N . GLY A 1 208 ? 2.593 -6.145 -2.502 1.00 94.75 208 GLY A N 1
ATOM 1637 C CA . GLY A 1 208 ? 3.835 -5.575 -2.012 1.00 94.75 208 GLY A CA 1
ATOM 1638 C C . GLY A 1 208 ? 4.031 -4.115 -2.428 1.00 94.75 208 GLY A C 1
ATOM 1639 O O . GLY A 1 208 ? 4.670 -3.362 -1.705 1.00 94.75 208 GLY A O 1
ATOM 1640 N N . GLU A 1 209 ? 3.436 -3.674 -3.541 1.00 95.44 209 GLU A N 1
ATOM 1641 C CA . GLU A 1 209 ? 3.362 -2.242 -3.860 1.00 95.44 209 GLU A CA 1
ATOM 1642 C C . GLU A 1 209 ? 2.417 -1.513 -2.898 1.00 95.44 209 GLU A C 1
ATOM 1644 O O . GLU A 1 209 ? 2.780 -0.455 -2.395 1.00 95.44 209 GLU A O 1
ATOM 1649 N N . TYR A 1 210 ? 1.251 -2.085 -2.570 1.00 96.62 210 TYR A N 1
ATOM 1650 C CA . TYR A 1 210 ? 0.372 -1.511 -1.543 1.00 96.62 210 TYR A CA 1
ATOM 1651 C C . TYR A 1 210 ? 1.059 -1.427 -0.175 1.00 96.62 210 TYR A C 1
ATOM 1653 O O . TYR A 1 210 ? 0.907 -0.422 0.516 1.00 96.62 210 TYR A O 1
ATOM 1661 N N . GLU A 1 211 ? 1.838 -2.449 0.195 1.00 95.06 211 GLU A N 1
ATOM 1662 C CA . GLU A 1 211 ? 2.665 -2.448 1.405 1.00 95.06 211 GLU A CA 1
ATOM 1663 C C . GLU A 1 211 ? 3.661 -1.287 1.433 1.00 95.06 211 GLU A C 1
ATOM 1665 O O . GLU A 1 211 ? 3.748 -0.599 2.446 1.00 95.06 211 GLU A O 1
ATOM 1670 N N . THR A 1 212 ? 4.378 -1.044 0.336 1.00 94.31 212 THR A N 1
ATOM 1671 C CA . THR A 1 212 ? 5.289 0.101 0.249 1.00 94.31 212 THR A CA 1
ATOM 1672 C C . THR A 1 212 ? 4.525 1.421 0.329 1.00 94.31 212 THR A C 1
ATOM 1674 O O . THR 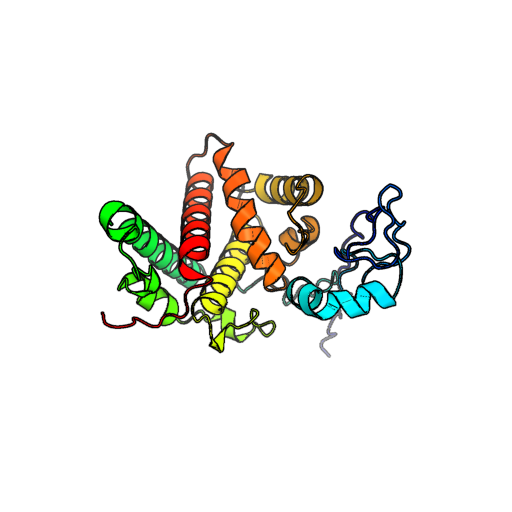A 1 212 ? 4.912 2.321 1.069 1.00 94.31 212 THR A O 1
ATOM 1677 N N . VAL A 1 213 ? 3.418 1.547 -0.406 1.00 95.62 213 VAL A N 1
ATOM 1678 C CA . VAL A 1 213 ? 2.661 2.801 -0.493 1.00 95.62 213 VAL A CA 1
ATOM 1679 C C . VAL A 1 213 ? 2.142 3.236 0.877 1.00 95.62 213 VAL A C 1
ATOM 1681 O O . VAL A 1 213 ? 2.324 4.386 1.258 1.00 95.62 213 VAL A O 1
ATOM 1684 N N . VAL A 1 214 ? 1.559 2.336 1.667 1.00 96.19 214 VAL A N 1
ATOM 1685 C CA . VAL A 1 214 ? 1.029 2.702 2.995 1.00 96.19 214 VAL A CA 1
ATOM 1686 C C . VAL A 1 214 ? 2.112 3.078 4.014 1.00 96.19 214 VAL A C 1
ATOM 1688 O O . VAL A 1 214 ? 1.820 3.770 4.988 1.00 96.19 214 VAL A O 1
ATOM 1691 N N . ASP A 1 215 ? 3.357 2.652 3.802 1.00 92.94 215 ASP A N 1
ATOM 1692 C CA . ASP A 1 215 ? 4.490 3.062 4.636 1.00 92.94 215 ASP A CA 1
ATOM 1693 C C . ASP A 1 215 ? 5.052 4.422 4.229 1.00 92.94 215 ASP A C 1
ATOM 1695 O O . ASP A 1 215 ? 5.520 5.175 5.080 1.00 92.94 215 ASP A O 1
ATOM 1699 N N . LEU A 1 216 ? 4.995 4.742 2.937 1.00 93.06 216 LEU A N 1
ATOM 1700 C CA . LEU A 1 216 ? 5.598 5.949 2.388 1.00 93.06 216 LEU A CA 1
ATOM 1701 C C . LEU A 1 216 ? 4.643 7.144 2.356 1.00 93.06 216 LEU A C 1
ATOM 1703 O O . LEU A 1 216 ? 5.053 8.256 2.673 1.00 93.06 216 LEU A O 1
ATOM 1707 N N . ILE A 1 217 ? 3.366 6.938 2.033 1.00 93.44 217 ILE A N 1
ATOM 1708 C CA . ILE A 1 217 ? 2.387 8.028 1.903 1.00 93.44 217 ILE A CA 1
ATOM 1709 C C . ILE A 1 217 ? 2.281 8.907 3.163 1.00 93.44 217 ILE A C 1
ATOM 1711 O O . ILE A 1 217 ? 2.283 10.127 3.008 1.00 93.44 217 ILE A O 1
ATOM 1715 N N . PRO A 1 218 ? 2.246 8.372 4.404 1.00 93.75 218 PRO A N 1
ATOM 1716 C CA . PRO A 1 218 ? 2.208 9.218 5.598 1.00 93.75 218 PRO A CA 1
ATOM 1717 C C . PRO A 1 218 ? 3.376 10.208 5.696 1.00 93.75 218 PRO A C 1
ATOM 1719 O O . PRO A 1 218 ? 3.192 11.290 6.243 1.00 93.75 218 PRO A O 1
ATOM 1722 N N . ILE A 1 219 ? 4.555 9.876 5.153 1.00 90.38 219 ILE A N 1
ATOM 1723 C CA . ILE A 1 219 ? 5.744 10.745 5.187 1.00 90.38 219 ILE A CA 1
ATOM 1724 C C . ILE A 1 219 ? 5.464 12.058 4.449 1.00 90.38 219 ILE A C 1
ATOM 1726 O O . ILE A 1 219 ? 5.787 13.124 4.963 1.00 90.38 219 ILE A O 1
ATOM 1730 N N . MET A 1 220 ? 4.772 11.994 3.307 1.00 88.69 220 MET A N 1
ATOM 1731 C CA . MET A 1 220 ? 4.405 13.179 2.521 1.00 88.69 220 MET A CA 1
ATOM 1732 C C . MET A 1 220 ? 3.519 14.163 3.287 1.00 88.69 220 MET A C 1
ATOM 1734 O O . MET A 1 220 ? 3.502 15.349 2.972 1.00 88.69 220 MET A O 1
ATOM 1738 N N . PHE A 1 221 ? 2.765 13.658 4.261 1.00 86.31 221 PHE A N 1
ATOM 1739 C CA . PHE A 1 221 ? 1.829 14.435 5.059 1.00 86.31 221 PHE A CA 1
ATOM 1740 C C . PHE A 1 221 ? 2.474 14.985 6.341 1.00 86.31 221 PHE A C 1
ATOM 1742 O O . PHE A 1 221 ? 2.035 16.003 6.857 1.00 86.31 221 PHE A O 1
ATOM 1749 N N . VAL A 1 222 ? 3.541 14.367 6.859 1.00 78.44 222 VAL A N 1
ATOM 1750 C CA . VAL A 1 222 ? 4.237 14.852 8.070 1.00 78.44 222 VAL A CA 1
ATOM 1751 C C . VAL A 1 222 ? 4.998 16.159 7.820 1.00 78.44 222 VAL A C 1
ATOM 1753 O O . VAL A 1 222 ? 5.159 16.960 8.735 1.00 78.44 222 VAL A O 1
ATOM 1756 N N . GLU A 1 223 ? 5.462 16.382 6.593 1.00 65.94 223 GLU A N 1
ATOM 1757 C CA . GLU A 1 223 ? 6.302 17.533 6.234 1.00 65.94 223 GLU A CA 1
ATOM 1758 C C . GLU A 1 223 ? 5.505 18.803 5.889 1.00 65.94 223 GLU A C 1
ATOM 1760 O O . GLU A 1 223 ? 6.096 19.842 5.601 1.00 65.94 223 GLU A O 1
ATOM 1765 N N . GLN A 1 224 ? 4.172 18.735 5.909 1.00 67.38 224 GLN A N 1
ATOM 1766 C CA . GLN A 1 224 ? 3.296 19.821 5.476 1.00 67.38 224 GLN A CA 1
ATOM 1767 C C . GLN A 1 224 ? 2.536 20.411 6.669 1.00 67.38 224 GLN A C 1
ATOM 1769 O O . GLN A 1 224 ? 2.044 19.676 7.526 1.00 67.38 224 GLN A O 1
ATOM 1774 N N . ASP A 1 225 ? 2.410 21.739 6.718 1.00 74.81 225 ASP A N 1
ATOM 1775 C CA . ASP A 1 225 ? 1.502 22.424 7.647 1.00 74.81 225 ASP A CA 1
ATOM 1776 C C . ASP A 1 225 ? 0.064 22.236 7.144 1.00 74.81 225 ASP A C 1
ATOM 1778 O O . ASP A 1 225 ? -0.487 23.051 6.405 1.00 74.81 225 ASP A O 1
ATOM 1782 N N . MET A 1 226 ? -0.474 21.040 7.388 1.00 82.00 226 MET A N 1
ATOM 1783 C CA . MET A 1 226 ? -1.713 20.591 6.767 1.00 82.00 226 MET A CA 1
ATOM 1784 C C . MET A 1 226 ? -2.940 21.100 7.511 1.00 82.00 226 MET A C 1
ATOM 1786 O O . MET A 1 226 ? -3.107 20.865 8.711 1.00 82.00 226 MET A O 1
ATOM 1790 N N . GLU A 1 227 ? -3.893 21.618 6.744 1.00 85.81 227 GLU A N 1
ATOM 1791 C CA . GLU A 1 227 ? -5.225 21.975 7.218 1.00 85.81 227 GLU A CA 1
ATOM 1792 C C . GLU A 1 227 ? -6.317 21.330 6.351 1.00 85.81 227 GLU A C 1
ATOM 1794 O O . GLU A 1 227 ? -6.059 20.799 5.266 1.00 85.81 227 GLU A O 1
ATOM 1799 N N . GLY A 1 228 ? -7.554 21.349 6.854 1.00 90.75 228 GLY A N 1
ATOM 1800 C CA . GLY A 1 228 ? -8.738 20.898 6.120 1.00 90.75 228 GLY A CA 1
ATOM 1801 C C . GLY A 1 228 ? -8.640 19.464 5.587 1.00 90.75 228 GLY A C 1
ATOM 1802 O O . GLY A 1 228 ? -8.169 18.554 6.270 1.00 90.75 228 GLY A O 1
ATOM 1803 N N . GLU A 1 229 ? -9.091 19.272 4.346 1.00 90.94 229 GLU A N 1
ATOM 1804 C CA . GLU A 1 229 ? -9.176 17.961 3.690 1.00 90.94 229 GLU A CA 1
ATOM 1805 C C . GLU A 1 229 ? -7.813 17.256 3.579 1.00 90.94 229 GLU A C 1
ATOM 1807 O O . GLU A 1 229 ? -7.720 16.041 3.765 1.00 90.94 229 GLU A O 1
ATOM 1812 N N . LEU A 1 230 ? -6.734 18.004 3.337 1.00 90.44 230 LEU A N 1
ATOM 1813 C CA . LEU A 1 230 ? -5.392 17.437 3.221 1.00 90.44 230 LEU A CA 1
ATOM 1814 C C . LEU A 1 230 ? -4.937 16.805 4.543 1.00 90.44 230 LEU A C 1
ATOM 1816 O O . LEU A 1 230 ? -4.428 15.681 4.563 1.00 90.44 230 LEU A O 1
ATOM 1820 N N . LYS A 1 231 ? -5.212 17.486 5.663 1.00 92.31 231 LYS A N 1
ATOM 1821 C CA . LYS A 1 231 ? -4.964 16.951 7.005 1.00 92.31 231 LYS A CA 1
ATOM 1822 C C . LYS A 1 231 ? -5.792 15.697 7.270 1.00 92.31 231 LYS A C 1
ATOM 1824 O O . LYS A 1 231 ? -5.276 14.733 7.834 1.00 92.31 231 LYS A O 1
ATOM 1829 N N . GLU A 1 232 ? -7.060 15.680 6.862 1.00 93.69 232 GLU A N 1
ATOM 1830 C CA . GLU A 1 232 ? -7.922 14.508 7.039 1.00 93.69 232 GLU A CA 1
ATOM 1831 C C . GLU A 1 232 ? -7.384 13.274 6.308 1.00 93.69 232 GLU A C 1
ATOM 1833 O O . GLU A 1 232 ? -7.404 12.172 6.868 1.00 93.69 232 GLU A O 1
ATOM 1838 N N . TRP A 1 233 ? -6.859 13.451 5.093 1.00 95.19 233 TRP A N 1
ATOM 1839 C CA . TRP A 1 233 ? -6.174 12.388 4.360 1.00 95.19 233 TRP A CA 1
ATOM 1840 C C . TRP A 1 233 ? -4.882 11.947 5.044 1.00 95.19 233 TRP A C 1
ATOM 1842 O O . TRP A 1 233 ? -4.671 10.741 5.199 1.00 95.19 233 TRP A O 1
ATOM 1852 N N . GLY A 1 234 ? -4.064 12.884 5.526 1.00 94.62 234 GLY A N 1
ATOM 1853 C CA . GLY A 1 234 ? -2.885 12.562 6.332 1.00 94.62 234 GLY A CA 1
ATOM 1854 C C . GLY A 1 234 ? -3.234 11.720 7.564 1.00 94.62 234 GLY A C 1
ATOM 1855 O O . GLY A 1 234 ? -2.617 10.681 7.813 1.00 94.62 234 GLY A O 1
ATOM 1856 N N . ASP A 1 235 ? -4.293 12.092 8.286 1.00 94.69 235 ASP A N 1
ATOM 1857 C CA . ASP A 1 235 ? -4.781 11.363 9.458 1.00 94.69 235 ASP A CA 1
ATOM 1858 C C . ASP A 1 235 ? -5.296 9.956 9.108 1.00 94.69 235 ASP A C 1
ATOM 1860 O O . ASP A 1 235 ? -5.003 9.000 9.842 1.00 94.69 235 ASP A O 1
ATOM 1864 N N . ARG A 1 236 ? -6.021 9.808 7.985 1.00 95.88 236 ARG A N 1
ATOM 1865 C CA . ARG A 1 236 ? -6.467 8.508 7.440 1.00 95.88 236 ARG A CA 1
ATOM 1866 C C . ARG A 1 236 ? -5.273 7.594 7.157 1.00 95.88 236 ARG A C 1
ATOM 1868 O O . ARG A 1 236 ? -5.248 6.449 7.616 1.00 95.88 236 ARG A O 1
ATOM 1875 N N . TRP A 1 237 ? -4.272 8.100 6.440 1.00 97.31 237 TRP A N 1
ATOM 1876 C CA . TRP A 1 237 ? -3.081 7.340 6.060 1.00 97.31 237 TRP A CA 1
ATOM 1877 C C . TRP A 1 237 ? -2.211 6.963 7.256 1.00 97.31 237 TRP A C 1
ATOM 1879 O O . TRP A 1 237 ? -1.766 5.819 7.354 1.00 97.31 237 TRP A O 1
ATOM 1889 N N . LEU A 1 238 ? -2.030 7.877 8.210 1.00 96.06 238 LEU A N 1
ATOM 1890 C CA . LEU A 1 238 ? -1.293 7.602 9.441 1.00 96.06 238 LEU A CA 1
ATOM 1891 C C . LEU A 1 238 ? -1.971 6.506 10.278 1.00 96.06 238 LEU A C 1
ATOM 1893 O O . LEU A 1 238 ? -1.295 5.630 10.820 1.00 96.06 238 LEU A O 1
ATOM 1897 N N . ALA A 1 239 ? -3.304 6.532 10.376 1.00 97.50 239 ALA A N 1
ATOM 1898 C CA . ALA A 1 239 ? -4.065 5.494 11.068 1.00 97.50 239 ALA A CA 1
ATOM 1899 C C . ALA A 1 239 ? -3.901 4.120 10.408 1.00 97.50 239 ALA A C 1
ATOM 1901 O O . ALA A 1 239 ? -3.614 3.137 11.094 1.00 97.50 239 ALA A O 1
ATOM 1902 N N . LEU A 1 240 ? -4.013 4.060 9.080 1.00 98.00 240 LEU A N 1
ATOM 1903 C CA . LEU A 1 240 ? -3.863 2.822 8.320 1.00 98.00 240 LEU A CA 1
ATOM 1904 C C . LEU A 1 240 ? -2.433 2.264 8.372 1.00 98.00 240 LEU A C 1
ATOM 1906 O O . LEU A 1 240 ? -2.251 1.057 8.528 1.00 98.00 240 LEU A O 1
ATOM 1910 N N . SER A 1 241 ? -1.420 3.129 8.301 1.00 97.62 241 SER A N 1
ATOM 1911 C CA . SER A 1 241 ? -0.012 2.742 8.442 1.00 97.62 241 SER A CA 1
ATOM 1912 C C . SER A 1 241 ? 0.279 2.153 9.823 1.00 97.62 241 SER A C 1
ATOM 1914 O O . SER A 1 241 ? 0.893 1.087 9.936 1.00 97.62 241 SER A O 1
ATOM 1916 N N . LEU A 1 242 ? -0.256 2.768 10.884 1.00 97.00 242 LEU A N 1
ATOM 1917 C CA . LEU A 1 242 ? -0.156 2.223 12.236 1.00 97.00 242 LEU A CA 1
ATOM 1918 C C . LEU A 1 242 ? -0.857 0.860 12.353 1.00 97.00 242 LEU A C 1
ATOM 1920 O O . LEU A 1 242 ? -0.270 -0.078 12.896 1.00 97.00 242 LEU A O 1
ATOM 1924 N N . ALA A 1 243 ? -2.070 0.729 11.805 1.00 97.56 243 ALA A N 1
ATOM 1925 C CA . ALA A 1 243 ? -2.802 -0.537 11.769 1.00 97.56 243 ALA A CA 1
ATOM 1926 C C . ALA A 1 243 ? -2.002 -1.627 11.059 1.00 97.56 243 ALA A C 1
ATOM 1928 O O . ALA A 1 243 ? -1.819 -2.715 11.610 1.00 97.56 243 ALA A O 1
ATOM 1929 N N . ARG A 1 244 ? -1.425 -1.323 9.890 1.00 97.06 244 ARG A N 1
ATOM 1930 C CA . ARG A 1 244 ? -0.531 -2.251 9.196 1.00 97.06 244 ARG A CA 1
ATOM 1931 C C . ARG A 1 244 ? 0.642 -2.654 10.068 1.00 97.06 244 ARG A C 1
ATOM 1933 O O . ARG A 1 244 ? 0.848 -3.848 10.270 1.00 97.06 244 ARG A O 1
ATOM 1940 N N . LYS A 1 245 ? 1.383 -1.697 10.621 1.00 95.94 245 LYS A N 1
ATOM 1941 C CA . LYS A 1 245 ? 2.564 -1.986 11.443 1.00 95.94 245 LYS A CA 1
ATOM 1942 C C . LYS A 1 245 ? 2.256 -2.961 12.582 1.00 95.94 245 LYS A C 1
ATOM 1944 O O . LYS A 1 245 ? 3.073 -3.833 12.872 1.00 95.94 245 LYS A O 1
ATOM 1949 N N . MET A 1 246 ? 1.083 -2.831 13.201 1.00 95.94 246 MET A N 1
ATOM 1950 C CA . MET A 1 246 ? 0.706 -3.637 14.361 1.00 95.94 246 MET A CA 1
ATOM 1951 C C . MET A 1 246 ? 0.017 -4.962 14.013 1.00 95.94 246 MET A C 1
ATOM 1953 O O . MET A 1 246 ? 0.156 -5.920 14.770 1.00 95.94 246 MET A O 1
ATOM 1957 N N . LEU A 1 247 ? -0.707 -5.043 12.893 1.00 96.44 247 LEU A N 1
ATOM 1958 C CA . LEU A 1 247 ? -1.560 -6.193 12.559 1.00 96.44 247 LEU A CA 1
ATOM 1959 C C . LEU A 1 247 ? -1.024 -7.064 11.411 1.00 96.44 247 LEU A C 1
ATOM 1961 O O . LEU A 1 247 ? -1.369 -8.241 11.326 1.00 96.44 247 LEU A O 1
ATOM 1965 N N . TRP A 1 248 ? -0.165 -6.537 10.530 1.00 95.69 248 TRP A N 1
ATOM 1966 C CA . TRP A 1 248 ? 0.230 -7.197 9.270 1.00 95.69 248 TRP A CA 1
ATOM 1967 C C . TRP A 1 248 ? 0.869 -8.580 9.439 1.00 95.69 248 TRP A C 1
ATOM 1969 O O . TRP A 1 248 ? 0.704 -9.477 8.606 1.00 95.69 248 TRP A O 1
ATOM 1979 N N . ASN A 1 249 ? 1.629 -8.740 10.521 1.00 93.31 249 ASN A N 1
ATOM 1980 C CA . ASN A 1 249 ? 2.329 -9.972 10.872 1.00 93.31 249 ASN A CA 1
ATOM 1981 C C . ASN A 1 249 ? 1.710 -10.671 12.084 1.00 93.31 249 ASN A C 1
ATOM 1983 O O . ASN A 1 249 ? 2.327 -11.585 12.627 1.00 93.31 249 ASN A O 1
ATOM 1987 N N . ASP A 1 250 ? 0.513 -10.273 12.504 1.00 91.31 250 ASP A N 1
ATOM 1988 C CA . ASP A 1 250 ? -0.228 -10.969 13.545 1.00 91.31 250 ASP A CA 1
ATOM 1989 C C . ASP A 1 250 ? -0.935 -12.199 12.939 1.00 91.31 250 ASP A C 1
ATOM 1991 O O . ASP A 1 250 ? -1.446 -12.149 11.821 1.00 91.31 250 ASP A O 1
ATOM 1995 N N . ASP A 1 251 ? -0.892 -13.346 13.623 1.00 87.19 251 ASP A N 1
ATOM 1996 C CA . ASP A 1 251 ? -1.621 -14.558 13.201 1.00 87.19 251 ASP A CA 1
ATOM 1997 C C . ASP A 1 251 ? -3.084 -14.552 13.680 1.00 87.19 251 ASP A C 1
ATOM 1999 O O . ASP A 1 251 ? -3.835 -15.456 13.327 1.00 87.19 251 ASP A O 1
ATOM 2003 N N . GLY A 1 252 ? -3.496 -13.560 14.482 1.00 79.12 252 GLY A N 1
ATOM 2004 C CA . GLY A 1 252 ? -4.846 -13.482 15.047 1.00 79.12 252 GLY A CA 1
ATOM 2005 C C . GLY A 1 252 ? -5.133 -14.538 16.119 1.00 79.12 252 GLY A C 1
ATOM 2006 O O . GLY A 1 252 ? -6.231 -14.586 16.666 1.00 79.12 252 GLY A O 1
ATOM 2007 N N . VAL A 1 253 ? -4.156 -15.390 16.447 1.00 75.62 253 VAL A N 1
ATOM 2008 C CA . VAL A 1 253 ? -4.315 -16.442 17.448 1.00 75.62 253 VAL A CA 1
ATOM 2009 C C . VAL A 1 253 ? -4.018 -15.857 18.822 1.00 75.62 253 VAL A C 1
ATOM 2011 O O . VAL A 1 253 ? -2.853 -15.654 19.192 1.00 75.62 253 VAL A O 1
ATOM 2014 N N . VAL A 1 254 ? -5.068 -15.636 19.610 1.00 63.62 254 VAL A N 1
ATOM 2015 C CA . VAL A 1 254 ? -4.939 -15.371 21.045 1.00 63.62 254 VAL A CA 1
ATOM 2016 C C . VAL A 1 254 ? -4.543 -16.684 21.719 1.00 63.62 254 VAL A C 1
ATOM 2018 O O . VAL A 1 254 ? -5.357 -17.589 21.881 1.00 63.62 254 VAL A O 1
ATOM 2021 N N . ARG A 1 255 ? -3.261 -16.834 22.060 1.00 62.81 255 ARG A N 1
ATOM 2022 C CA . ARG A 1 255 ? -2.797 -17.987 22.839 1.00 62.81 255 ARG A CA 1
ATOM 2023 C C . ARG A 1 255 ? -3.060 -17.669 24.306 1.00 62.81 255 ARG A C 1
ATOM 2025 O O . ARG A 1 255 ? -2.466 -16.726 24.821 1.00 62.81 255 ARG A O 1
ATOM 2032 N N . GLY A 1 256 ? -3.971 -18.412 24.933 1.00 52.53 256 GLY A N 1
ATOM 2033 C CA . GLY A 1 256 ? -4.197 -18.329 26.376 1.00 52.53 256 GLY A CA 1
ATOM 2034 C C . GLY A 1 256 ? -2.888 -18.586 27.122 1.00 52.53 256 GLY A C 1
ATOM 2035 O O . GLY A 1 256 ? -2.161 -19.520 26.773 1.00 52.53 256 GLY A O 1
ATOM 2036 N N . GLY A 1 257 ? -2.568 -17.701 28.065 1.00 43.28 257 GLY A N 1
ATOM 2037 C CA . GLY A 1 257 ? -1.506 -17.908 29.049 1.00 43.28 257 GLY A CA 1
ATOM 2038 C C . GLY A 1 257 ? -1.991 -18.762 30.206 1.00 43.28 257 GLY A C 1
ATOM 2039 O O . GLY A 1 257 ? -3.212 -18.722 30.479 1.00 43.28 257 GLY A O 1
#

Organism: Coprinopsis cinerea (strain Okayama-7 / 130 / ATCC MYA-4618 / FGSC 9003) (NCBI:txid240176)

Solvent-accessible surface area (backbone atoms only — not comparable to full-atom values): 14861 Å² total; per-residue (Å²): 136,86,80,80,79,79,74,76,67,52,67,61,81,80,59,77,79,48,64,43,41,65,35,94,80,47,92,75,54,50,102,87,49,82,42,59,30,76,40,54,41,91,60,40,49,68,50,25,18,57,40,72,67,44,50,61,68,35,40,86,58,46,63,45,39,46,40,59,53,67,33,51,82,88,51,17,45,58,81,90,52,70,65,65,51,48,53,53,48,50,52,38,47,52,33,42,57,55,57,69,69,52,52,69,73,58,66,67,38,88,87,56,54,62,55,76,40,71,53,43,49,50,55,70,70,55,81,59,74,81,44,79,77,64,79,69,72,39,83,61,28,91,61,13,62,45,34,46,48,51,49,44,51,52,31,51,52,41,15,65,68,54,36,82,82,56,54,79,78,48,63,63,50,58,59,50,44,31,52,46,32,74,67,61,86,71,65,92,92,58,27,80,49,57,22,70,51,52,54,68,21,30,46,58,63,22,42,29,32,48,56,37,46,47,67,48,56,34,57,71,43,71,80,46,97,61,60,72,70,45,30,53,50,32,53,51,38,45,27,48,32,51,47,43,74,57,31,46,86,34,62,68,74,83,75,85,130

pLDDT: mean 89.73, std 10.57, range [39.59, 98.0]

Radius of gyration: 19.72 Å; Cα contacts (8 Å, |Δi|>4): 329; chains: 1; bounding box: 59×41×65 Å

Mean predicted aligned error: 5.49 Å

InterPro domains:
  IPR002893 Zinc finger, MYND-type [PF01753] (36-66)
  IPR002893 Zinc finger, MYND-type [PS50865] (26-66)

Foldseek 3Di:
DDDPPPDDWDADDADDEDQAALQPVQPPDDPPDGQGFPDADPADNNGTHSDPVSVVVCCVQVVQLTHHRTDDQVQLAQDDDVPLLVVLLVLLVVLLVVVVPDDPVQVPPPLDASLVDPSVVVLLPDDLVSLVPDDQQHDPCVQQVNLSSLLSSLLNLLRNCLPPPHPPLSPCVLVLLQVQLVPDPDDRSQRRAHSVSSNRRSNGGGSSNSVNCLQRSLVSLVVDPDDDPSVSSNVSSVSSSVCCVRRVPDSSDRDDD

Nearest PDB structures (foldseek):
  4h79-assembly1_A  TM=1.766E-01  e=1.870E+00  Thermobifida fusca YX
  8xv2-assembly1_A  TM=1.842E-01  e=2.387E+00  Escherichia coli
  6j3n-assembly1_A  TM=2.095E-01  e=4.506E+00  Homo sapiens